Protein AF-A0A2C9LCY3-F1 (afdb_monomer)

Solvent-accessible surface area (backbone atoms only — not comparable to full-atom values): 10738 Å² total; per-residue (Å²): 117,70,70,62,54,56,52,53,54,53,53,52,62,64,70,65,64,72,74,84,76,67,57,26,39,36,46,63,32,65,42,32,79,49,41,29,35,82,78,67,44,90,36,58,86,47,98,65,37,33,61,55,47,16,69,34,72,61,46,14,48,76,73,40,74,64,36,52,36,89,73,20,34,25,53,90,52,73,52,38,75,40,60,91,74,16,80,52,48,50,94,64,89,82,83,76,73,86,84,59,64,54,38,79,43,67,39,34,33,41,33,75,35,50,42,43,32,32,37,38,40,23,37,17,46,15,63,84,46,76,57,64,35,67,41,71,70,44,26,69,73,34,67,36,21,28,98,84,66,54,43,72,48,68,52,91,58,64,65,62,44,79,46,80,46,64,32,38,43,55,77,91,60,75,64,99,52,67,46,78,37,81,46,76,48,64,54,127

InterPro domains:
  IPR004302 Cellulose/chitin-binding protein, N-terminal [PF03067] (24-183)

Foldseek 3Di:
DVVVVVVVVVVVVVVPPPPLDAWWKAWVVLHDLLRVVVVVPPWDHDPRSRVLQLVGDCQCCVVVVNDGDQRSHNPPDDPLPWPDDRVGGDNDDDDSDDDDAFDWDKIKMFTPFFQWAKKWKFKAQCVVVVNTGDDPVRRVVGTWDAPVRHGIGTDPDRDGGMDMDTTTHHPPDDHPDMDMGMDGDGDD

Nearest PDB structures (foldseek):
  5msz-assembly1_A  TM=9.137E-01  e=4.380E-14  Thermobia domestica
  8bw0-assembly1_L  TM=3.368E-01  e=6.552E-01  Mus sp.
  4hg4-assembly3_z  TM=3.406E-01  e=7.373E-01  Homo sapiens
  8xsj-assembly1_L  TM=3.799E-01  e=1.497E+00  Homo sapiens
  4m43-assembly1_L  TM=4.765E-01  e=8.290E+00  Mus musculus

Radius of gyration: 19.46 Å; Cα contacts (8 Å, |Δi|>4): 351; chains: 1; bounding box: 74×29×39 Å

Secondary structure (DSSP, 8-state):
-HHHHHHHHHHHHHHT----PPPEEEEEETBPTTTGGGGT-SS---TTTT--STT-HIIIIIISTT-B-TTS-BTTS--TTSTTT-TTS-SS--------TT-EEEEEEEEEE---SEEEEEEEEGGGGTSSS--HHHHHH-B-B-TTS---EE-SS---EEEEEEEEPPTT---SSEEEEEEEE---

pLDDT: mean 91.37, std 13.86, range [48.22, 98.88]

Mean predicted aligned error: 6.35 Å

Organism: Biomphalaria glabrata (NCBI:txid6526)

Structure (mmCIF, N/CA/C/O backbone):
data_AF-A0A2C9LCY3-F1
#
_entry.id   AF-A0A2C9LCY3-F1
#
loop_
_atom_site.group_PDB
_atom_site.id
_atom_site.type_symbol
_atom_site.label_atom_id
_atom_site.label_alt_id
_atom_site.label_comp_id
_atom_site.label_asym_id
_atom_site.label_entity_id
_atom_site.label_seq_id
_atom_site.pdbx_PDB_ins_code
_atom_site.Cartn_x
_atom_site.Cartn_y
_atom_site.Cartn_z
_atom_site.occupancy
_atom_site.B_iso_or_equiv
_atom_site.auth_seq_id
_atom_site.auth_comp_id
_atom_site.auth_asym_id
_atom_site.auth_atom_id
_atom_site.pdbx_PDB_model_num
ATOM 1 N N . MET A 1 1 ? 56.511 -3.620 -8.254 1.00 52.25 1 MET A N 1
ATOM 2 C CA . MET A 1 1 ? 55.596 -2.516 -7.871 1.00 52.25 1 MET A CA 1
ATOM 3 C C . MET A 1 1 ? 54.293 -2.498 -8.672 1.00 52.25 1 MET A C 1
ATOM 5 O O . MET A 1 1 ? 53.270 -2.179 -8.091 1.00 52.25 1 MET A O 1
ATOM 9 N N . THR A 1 2 ? 54.276 -2.880 -9.952 1.00 52.19 2 THR A N 1
ATOM 10 C CA . THR A 1 2 ? 53.057 -2.917 -10.791 1.00 52.19 2 THR A CA 1
ATOM 11 C C . THR A 1 2 ? 52.040 -3.995 -10.383 1.00 52.19 2 THR A C 1
ATOM 13 O O . THR A 1 2 ? 50.846 -3.721 -10.359 1.00 52.19 2 THR A O 1
ATOM 16 N N . PHE A 1 3 ? 52.493 -5.185 -9.969 1.00 49.06 3 PHE A N 1
ATOM 17 C CA . PHE A 1 3 ? 51.614 -6.288 -9.537 1.00 49.06 3 PHE A CA 1
ATOM 18 C C . PHE A 1 3 ? 50.771 -5.960 -8.289 1.00 49.06 3 PHE A C 1
ATOM 20 O O . PHE A 1 3 ? 49.597 -6.312 -8.218 1.00 49.06 3 PHE A O 1
ATOM 27 N N . SER A 1 4 ? 51.345 -5.241 -7.320 1.00 54.34 4 SER A N 1
ATOM 28 C CA . SER A 1 4 ? 50.654 -4.862 -6.079 1.00 54.34 4 SER A CA 1
ATOM 29 C C . SER A 1 4 ? 49.553 -3.821 -6.309 1.00 54.34 4 SER A C 1
ATOM 31 O O . SER A 1 4 ? 48.546 -3.842 -5.612 1.00 54.34 4 SER A O 1
ATOM 33 N N . ILE A 1 5 ? 49.703 -2.944 -7.308 1.00 54.56 5 ILE A N 1
ATOM 34 C CA . ILE A 1 5 ? 48.703 -1.913 -7.642 1.00 54.56 5 ILE A CA 1
ATOM 35 C C . ILE A 1 5 ? 47.472 -2.545 -8.311 1.00 54.56 5 ILE A C 1
ATOM 37 O O . ILE A 1 5 ? 46.342 -2.171 -7.997 1.00 54.56 5 ILE A O 1
ATOM 41 N N . VAL A 1 6 ? 47.669 -3.545 -9.178 1.00 56.22 6 VAL A N 1
ATOM 42 C CA . VAL A 1 6 ? 46.572 -4.290 -9.828 1.00 56.22 6 VAL A CA 1
ATOM 43 C C . VAL A 1 6 ? 45.764 -5.096 -8.805 1.00 56.22 6 VAL A C 1
ATOM 45 O O . VAL A 1 6 ? 44.537 -5.136 -8.872 1.00 56.22 6 VAL A O 1
ATOM 48 N N . LEU A 1 7 ? 46.431 -5.689 -7.809 1.00 54.00 7 LEU A N 1
ATOM 49 C CA . LEU A 1 7 ? 45.759 -6.445 -6.751 1.00 54.00 7 LEU A CA 1
ATOM 50 C C . LEU A 1 7 ? 44.909 -5.532 -5.847 1.00 54.00 7 LEU A C 1
ATOM 52 O O . LEU A 1 7 ? 43.763 -5.854 -5.547 1.00 54.00 7 LEU A O 1
ATOM 56 N N . VAL A 1 8 ? 45.439 -4.365 -5.462 1.00 56.97 8 VAL A N 1
ATOM 57 C CA . VAL A 1 8 ? 44.733 -3.389 -4.610 1.00 56.97 8 VAL A CA 1
ATOM 58 C C . VAL A 1 8 ? 43.542 -2.759 -5.340 1.00 56.97 8 VAL A C 1
ATOM 60 O O . VAL A 1 8 ? 42.464 -2.646 -4.763 1.00 56.97 8 VAL A O 1
ATOM 63 N N . THR A 1 9 ? 43.688 -2.413 -6.622 1.00 56.81 9 THR A N 1
ATOM 64 C CA . THR A 1 9 ? 42.572 -1.891 -7.438 1.00 56.81 9 THR A CA 1
ATOM 65 C C . THR A 1 9 ? 41.474 -2.935 -7.662 1.00 56.81 9 THR A C 1
ATOM 67 O O . THR A 1 9 ? 40.295 -2.596 -7.592 1.00 56.81 9 THR A O 1
ATOM 70 N N . SER A 1 10 ? 41.836 -4.212 -7.825 1.00 57.78 10 SER A N 1
ATOM 71 C CA . SER A 1 10 ? 40.871 -5.316 -7.951 1.00 57.78 10 SER A CA 1
ATOM 72 C C . SER A 1 10 ? 40.095 -5.576 -6.651 1.00 57.78 10 SER A C 1
ATOM 74 O O . SER A 1 10 ? 38.893 -5.829 -6.696 1.00 57.78 10 SER A O 1
ATOM 76 N N . ILE A 1 11 ? 40.747 -5.457 -5.487 1.00 55.94 11 ILE A N 1
ATOM 77 C CA . ILE A 1 11 ? 40.097 -5.601 -4.170 1.00 55.94 11 ILE A CA 1
ATOM 78 C C . ILE A 1 11 ? 39.152 -4.422 -3.886 1.00 55.94 11 ILE A C 1
ATOM 80 O O . ILE A 1 11 ? 38.050 -4.629 -3.382 1.00 55.94 11 ILE A O 1
ATOM 84 N N . ILE A 1 12 ? 39.533 -3.195 -4.260 1.00 54.19 12 ILE A N 1
ATOM 85 C CA . ILE A 1 12 ? 38.678 -2.007 -4.098 1.00 54.19 12 ILE A CA 1
ATOM 86 C C . ILE A 1 12 ? 37.445 -2.084 -5.013 1.00 54.19 12 ILE A C 1
ATOM 88 O O . ILE A 1 12 ? 36.350 -1.750 -4.573 1.00 54.19 12 ILE A O 1
ATOM 92 N N . MET A 1 13 ? 37.584 -2.581 -6.247 1.00 53.44 13 MET A N 1
ATOM 93 C CA . MET A 1 13 ? 36.457 -2.730 -7.180 1.00 53.44 13 MET A CA 1
ATOM 94 C C . MET A 1 13 ? 35.493 -3.866 -6.789 1.00 53.44 13 MET A C 1
ATOM 96 O O . MET A 1 13 ? 34.306 -3.796 -7.095 1.00 53.44 13 MET A O 1
ATOM 100 N N . ALA A 1 14 ? 35.972 -4.886 -6.068 1.00 53.34 14 ALA A N 1
ATOM 101 C CA . ALA A 1 14 ? 35.116 -5.909 -5.462 1.00 53.34 14 ALA A CA 1
ATOM 102 C C . ALA A 1 14 ? 34.374 -5.395 -4.209 1.00 53.34 14 ALA A C 1
ATOM 104 O O . ALA A 1 14 ? 33.249 -5.815 -3.950 1.00 53.34 14 ALA A O 1
ATOM 105 N N . ALA A 1 15 ? 34.967 -4.459 -3.457 1.00 52.44 15 ALA A N 1
ATOM 106 C CA . ALA A 1 15 ? 34.370 -3.873 -2.253 1.00 52.44 15 ALA A CA 1
ATOM 107 C C . ALA A 1 15 ? 33.310 -2.786 -2.534 1.00 52.44 15 ALA A C 1
ATOM 109 O O . ALA A 1 15 ? 32.563 -2.418 -1.631 1.00 52.44 15 ALA A O 1
ATOM 110 N N . THR A 1 16 ? 33.214 -2.272 -3.766 1.00 51.03 16 THR A N 1
ATOM 111 C CA . THR A 1 16 ? 32.224 -1.250 -4.163 1.00 51.03 16 THR A CA 1
ATOM 112 C C . THR A 1 16 ? 30.966 -1.817 -4.818 1.00 51.03 16 THR A C 1
ATOM 114 O O . THR A 1 16 ? 30.098 -1.051 -5.240 1.00 51.03 16 THR A O 1
ATOM 117 N N . MET A 1 17 ? 30.808 -3.142 -4.846 1.00 48.22 17 MET A N 1
ATOM 118 C CA . MET A 1 17 ? 29.539 -3.800 -5.166 1.00 48.22 17 MET A CA 1
ATOM 119 C C . MET A 1 17 ? 28.564 -3.629 -3.990 1.00 48.22 17 MET A C 1
ATOM 121 O O . MET A 1 17 ? 28.199 -4.593 -3.316 1.00 48.22 17 MET A O 1
ATOM 125 N N . PHE A 1 18 ? 28.139 -2.386 -3.726 1.00 51.34 18 PHE A N 1
ATOM 126 C CA . PHE A 1 18 ? 26.926 -2.124 -2.959 1.00 51.34 18 PHE A CA 1
ATOM 127 C C . PHE A 1 18 ? 25.806 -2.840 -3.697 1.00 51.34 18 PHE A C 1
ATOM 129 O O . PHE A 1 18 ? 25.361 -2.415 -4.764 1.00 51.34 18 PHE A O 1
ATOM 136 N N . SER A 1 19 ? 25.429 -3.995 -3.167 1.00 49.06 19 SER A N 1
ATOM 137 C CA . SER A 1 19 ? 24.352 -4.787 -3.718 1.00 49.06 19 SER A CA 1
ATOM 138 C C . SER A 1 19 ? 23.111 -3.912 -3.611 1.00 49.06 19 SER A C 1
ATOM 140 O O . SER A 1 19 ? 22.664 -3.603 -2.510 1.00 49.06 19 SER A O 1
ATOM 142 N N . MET A 1 20 ? 22.589 -3.457 -4.749 1.00 55.81 20 MET A N 1
ATOM 143 C CA . MET A 1 20 ? 21.270 -2.834 -4.839 1.00 55.81 20 MET A CA 1
ATOM 144 C C . MET A 1 20 ? 20.236 -3.944 -4.633 1.00 55.81 20 MET A C 1
ATOM 146 O O . MET A 1 20 ? 19.521 -4.345 -5.549 1.00 55.81 20 MET A O 1
ATOM 150 N N . THR A 1 21 ? 20.240 -4.539 -3.447 1.00 62.12 21 THR A N 1
ATOM 151 C CA . THR A 1 21 ? 19.231 -5.495 -3.031 1.00 62.12 21 THR A CA 1
ATOM 152 C C . THR A 1 21 ? 17.952 -4.695 -2.852 1.00 62.12 21 THR A C 1
ATOM 154 O O . THR A 1 21 ? 17.925 -3.708 -2.123 1.00 62.12 21 THR A O 1
ATOM 157 N N . HIS A 1 22 ? 16.926 -5.054 -3.611 1.00 79.75 22 HIS A N 1
ATOM 158 C CA . HIS A 1 22 ? 15.624 -4.419 -3.508 1.00 79.75 22 HIS A CA 1
ATOM 159 C C . HIS A 1 22 ? 14.766 -5.264 -2.576 1.00 79.75 22 HIS A C 1
ATOM 161 O O . HIS A 1 22 ? 14.789 -6.494 -2.640 1.00 79.75 22 HIS A O 1
ATOM 167 N N . ALA A 1 23 ? 13.999 -4.601 -1.723 1.00 88.94 23 ALA A N 1
ATOM 168 C CA . ALA A 1 23 ? 12.983 -5.267 -0.937 1.00 88.94 23 ALA A CA 1
ATOM 169 C C . ALA A 1 23 ? 11.828 -5.707 -1.829 1.00 88.94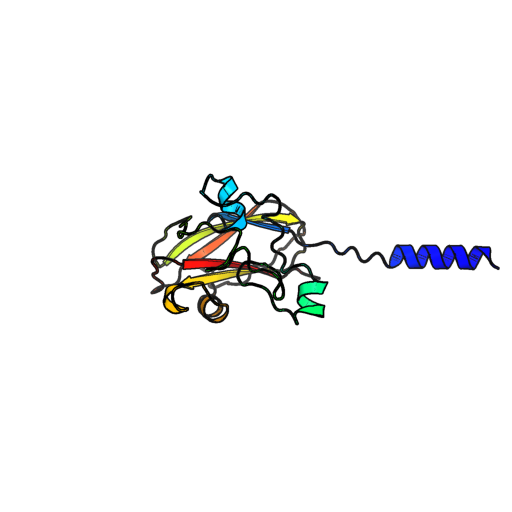 23 ALA A C 1
ATOM 171 O O . ALA A 1 23 ? 11.420 -4.972 -2.730 1.00 88.94 23 ALA A O 1
ATOM 172 N N . HIS A 1 24 ? 11.299 -6.895 -1.556 1.00 96.19 24 HIS A N 1
ATOM 173 C CA . HIS A 1 24 ? 10.232 -7.474 -2.357 1.00 96.19 24 HIS A CA 1
ATOM 174 C C . HIS A 1 24 ? 9.129 -8.044 -1.481 1.00 96.19 24 HIS A C 1
ATOM 176 O O . HIS A 1 24 ? 9.376 -8.805 -0.537 1.00 96.19 24 HIS A O 1
ATOM 182 N N . GLY A 1 25 ? 7.890 -7.737 -1.837 1.00 97.56 25 GLY A N 1
ATOM 183 C CA . GLY A 1 25 ? 6.724 -8.271 -1.159 1.00 97.56 25 GLY A CA 1
ATOM 184 C C . GLY A 1 25 ? 5.418 -7.792 -1.767 1.00 97.56 25 GLY A C 1
ATOM 185 O O . GLY A 1 25 ? 5.390 -6.880 -2.589 1.00 97.56 25 GLY A O 1
ATOM 186 N N . ARG A 1 26 ? 4.323 -8.428 -1.358 1.00 98.19 26 ARG A N 1
ATOM 187 C CA . ARG A 1 26 ? 2.979 -8.167 -1.884 1.00 98.19 26 ARG A CA 1
ATOM 188 C C . ARG A 1 26 ? 1.908 -8.363 -0.816 1.00 98.19 26 ARG A C 1
ATOM 190 O O . ARG A 1 26 ? 2.111 -9.129 0.124 1.00 98.19 26 ARG A O 1
ATOM 197 N N . ILE A 1 27 ? 0.756 -7.715 -0.998 1.00 98.25 27 ILE A N 1
ATOM 198 C CA . ILE A 1 27 ? -0.459 -7.998 -0.219 1.00 98.25 27 ILE A CA 1
ATOM 199 C C . ILE A 1 27 ? -1.228 -9.125 -0.914 1.00 98.25 27 ILE A C 1
ATOM 201 O O . ILE A 1 27 ? -1.477 -9.050 -2.121 1.00 98.25 27 ILE A O 1
ATOM 205 N N . LEU A 1 28 ? -1.607 -10.149 -0.155 1.00 98.12 28 LEU A N 1
ATOM 206 C CA . LEU A 1 28 ? -2.397 -11.290 -0.623 1.00 98.12 28 LEU A CA 1
ATOM 207 C C . LEU A 1 28 ? -3.821 -11.305 -0.061 1.00 98.12 28 LEU A C 1
ATOM 209 O O . LEU A 1 28 ? -4.708 -11.857 -0.704 1.00 98.12 28 LEU A O 1
ATOM 213 N N . ASP A 1 29 ? -4.061 -10.681 1.095 1.00 98.00 29 ASP A N 1
ATOM 214 C CA . ASP A 1 29 ? -5.408 -10.494 1.642 1.00 98.00 29 ASP A CA 1
ATOM 215 C C . ASP A 1 29 ? -5.515 -9.137 2.370 1.00 98.00 29 ASP A C 1
ATOM 217 O O . ASP A 1 29 ? -4.701 -8.908 3.263 1.00 98.00 29 ASP A O 1
ATOM 221 N N . PRO A 1 30 ? -6.456 -8.240 2.005 1.00 98.25 30 PRO A N 1
ATOM 222 C CA . PRO A 1 30 ? -7.169 -8.260 0.729 1.00 98.25 30 PRO A CA 1
ATOM 223 C C . PRO A 1 30 ? -6.156 -8.194 -0.417 1.00 98.25 30 PRO A C 1
ATOM 225 O O . PRO A 1 30 ? -5.159 -7.475 -0.338 1.00 98.25 30 PRO A O 1
ATOM 228 N N . VAL A 1 31 ? -6.382 -8.972 -1.476 1.00 98.31 31 VAL A N 1
ATOM 229 C CA . VAL A 1 31 ? -5.410 -9.063 -2.571 1.00 98.31 31 VAL A CA 1
ATOM 230 C C . VAL A 1 31 ? -5.241 -7.700 -3.254 1.00 98.31 31 VAL A C 1
ATOM 232 O O . VAL A 1 31 ? -6.226 -7.010 -3.542 1.00 98.31 31 VAL A O 1
ATOM 235 N N . SER A 1 32 ? -3.987 -7.286 -3.471 1.00 98.12 32 SER A N 1
ATOM 236 C CA . SER A 1 32 ? -3.670 -6.011 -4.127 1.00 98.12 32 SER A CA 1
ATOM 237 C C . SER A 1 32 ? -4.000 -6.045 -5.622 1.00 98.12 32 SER A C 1
ATOM 239 O O . SER A 1 32 ? -4.115 -7.111 -6.221 1.00 98.12 32 SER A O 1
ATOM 241 N N . ARG A 1 33 ? -4.063 -4.866 -6.258 1.00 97.31 33 ARG A N 1
ATOM 242 C CA . ARG A 1 33 ? -4.239 -4.726 -7.719 1.00 97.31 33 ARG A CA 1
ATOM 243 C C . ARG A 1 33 ? -3.205 -5.537 -8.510 1.00 97.31 33 ARG A C 1
ATOM 245 O O . ARG A 1 33 ? -3.548 -6.157 -9.508 1.00 97.31 33 ARG A O 1
ATOM 252 N N . MET A 1 34 ? -1.965 -5.550 -8.028 1.00 96.88 34 MET A N 1
ATOM 253 C CA . MET A 1 34 ? -0.820 -6.195 -8.670 1.00 96.88 34 MET A CA 1
ATOM 254 C C . MET A 1 34 ? -0.889 -7.722 -8.581 1.00 96.88 34 MET A C 1
ATOM 256 O O . MET A 1 34 ? -0.457 -8.403 -9.506 1.00 96.88 34 MET A O 1
ATOM 260 N N . SER A 1 35 ? -1.471 -8.249 -7.501 1.00 98.06 35 SER A N 1
ATOM 261 C CA . SER A 1 35 ? -1.542 -9.688 -7.216 1.00 98.06 35 SER A CA 1
ATOM 262 C C . SER A 1 35 ? -2.911 -10.304 -7.528 1.00 98.06 35 SER A C 1
ATOM 264 O O . SER A 1 35 ? -3.073 -11.516 -7.418 1.00 98.06 35 SER A O 1
ATOM 266 N N . ALA A 1 36 ? -3.924 -9.503 -7.878 1.00 97.62 36 ALA A N 1
ATOM 267 C CA . ALA A 1 36 ? -5.314 -9.958 -7.986 1.00 97.62 36 ALA A CA 1
ATOM 268 C C . ALA A 1 36 ? -5.498 -11.101 -9.002 1.00 97.62 36 ALA A C 1
ATOM 270 O O . ALA A 1 36 ? -6.297 -12.010 -8.769 1.00 97.62 36 ALA A O 1
ATOM 271 N N . TYR A 1 37 ? -4.702 -11.123 -10.074 1.00 96.38 37 TYR A N 1
ATOM 272 C CA . TYR A 1 37 ? -4.734 -12.192 -11.076 1.00 96.38 37 TYR A CA 1
ATOM 273 C C . TYR A 1 37 ? -4.435 -13.580 -10.476 1.00 96.38 37 TYR A C 1
ATOM 275 O O . TYR A 1 37 ? -4.955 -14.577 -10.972 1.00 96.38 37 TYR A O 1
ATOM 283 N N . ILE A 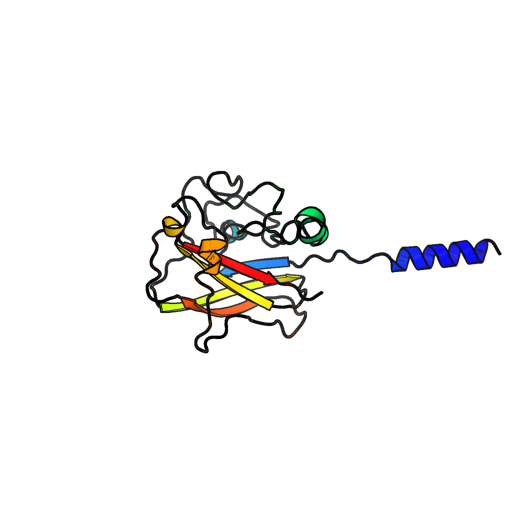1 38 ? -3.648 -13.657 -9.390 1.00 96.25 38 ILE A N 1
ATOM 284 C CA . ILE A 1 38 ? -3.307 -14.917 -8.705 1.00 96.25 38 ILE A CA 1
ATOM 285 C C . ILE A 1 38 ? -4.571 -15.609 -8.189 1.00 96.25 38 ILE A C 1
ATOM 287 O O . ILE A 1 38 ? -4.655 -16.834 -8.195 1.00 96.25 38 ILE A O 1
ATOM 291 N N . LEU A 1 39 ? -5.566 -14.826 -7.768 1.00 96.19 39 LEU A N 1
ATOM 292 C CA . LEU A 1 39 ? -6.839 -15.330 -7.253 1.00 96.19 39 LEU A CA 1
ATOM 293 C C . LEU A 1 39 ? -7.943 -15.357 -8.323 1.00 96.19 39 LEU A C 1
ATOM 295 O O . LEU A 1 39 ? -9.115 -15.504 -7.990 1.00 96.19 39 LEU A O 1
ATOM 299 N N . GLY A 1 40 ? -7.587 -15.216 -9.605 1.00 95.62 40 GLY A N 1
ATOM 300 C CA . GLY A 1 40 ? -8.525 -15.322 -10.725 1.00 95.62 40 GLY A CA 1
ATOM 301 C C . GLY A 1 40 ? -9.381 -14.078 -10.979 1.00 95.62 40 GLY A C 1
ATOM 302 O O . GLY A 1 40 ? -10.336 -14.153 -11.752 1.00 95.62 40 GLY A O 1
ATOM 303 N N . PHE A 1 41 ? -9.062 -12.933 -10.367 1.00 96.38 41 PHE A N 1
ATOM 304 C CA . PHE A 1 41 ? -9.712 -11.669 -10.721 1.00 96.38 41 PHE A CA 1
ATOM 305 C C . PHE A 1 41 ? -9.359 -11.256 -12.163 1.00 96.38 41 PHE A C 1
ATOM 307 O O . PHE A 1 41 ? -8.266 -11.573 -12.641 1.00 96.38 41 PHE A O 1
ATOM 314 N N . PRO A 1 42 ? -10.243 -10.517 -12.863 1.00 93.81 42 PRO A N 1
ATOM 315 C CA . PRO A 1 42 ? -10.047 -10.117 -14.257 1.00 93.81 42 PRO A CA 1
ATOM 316 C C . PRO A 1 42 ? -9.068 -8.936 -14.379 1.00 93.81 42 PRO A C 1
ATOM 318 O O . PRO A 1 42 ? -9.414 -7.854 -14.852 1.00 93.81 42 PRO A O 1
ATOM 321 N N . THR A 1 43 ? -7.834 -9.132 -13.926 1.00 93.81 43 THR A N 1
ATOM 322 C CA . THR A 1 43 ? -6.737 -8.163 -13.996 1.00 93.81 43 THR A CA 1
ATOM 323 C C . THR A 1 43 ? -5.593 -8.728 -14.839 1.00 93.81 43 THR A C 1
ATOM 325 O O . THR A 1 43 ? -5.383 -9.944 -14.817 1.00 93.81 43 THR A O 1
ATOM 328 N N . PRO A 1 44 ? -4.828 -7.892 -15.563 1.00 93.94 44 PRO A N 1
ATOM 329 C CA . PRO A 1 44 ? -3.649 -8.347 -16.295 1.00 93.94 44 PRO A CA 1
ATOM 330 C C . PRO A 1 44 ? -2.660 -9.116 -15.409 1.00 93.94 44 PRO A C 1
ATOM 332 O O . PRO A 1 44 ? -2.501 -8.816 -14.227 1.00 93.94 44 PRO A O 1
ATOM 335 N N . VAL A 1 45 ? -1.989 -10.109 -15.993 1.00 94.88 45 VAL A N 1
ATOM 336 C CA . VAL A 1 45 ? -0.961 -10.894 -15.297 1.00 94.88 45 VAL A CA 1
ATOM 337 C C . VAL A 1 45 ? 0.277 -10.029 -15.069 1.00 94.88 45 VAL A C 1
ATOM 339 O O . VAL A 1 45 ? 0.785 -9.418 -16.009 1.00 94.88 45 VAL A O 1
ATOM 342 N N . ASN A 1 46 ? 0.793 -10.032 -13.839 1.00 94.62 46 ASN A N 1
ATOM 343 C CA . ASN A 1 46 ? 2.082 -9.438 -13.500 1.00 94.62 46 ASN A CA 1
ATOM 344 C C . ASN A 1 46 ? 2.934 -10.423 -12.689 1.00 94.62 46 ASN A C 1
ATOM 346 O O . ASN A 1 46 ? 2.704 -10.627 -11.501 1.00 94.62 46 ASN A O 1
ATOM 350 N N . TYR A 1 47 ? 3.954 -11.012 -13.311 1.00 94.62 47 TYR A N 1
ATOM 351 C CA . TYR A 1 47 ? 4.874 -11.924 -12.617 1.00 94.62 47 TYR A CA 1
ATOM 352 C C . TYR A 1 47 ? 5.802 -11.211 -11.613 1.00 94.62 47 TYR A C 1
ATOM 354 O O . TYR A 1 47 ? 6.349 -11.860 -10.724 1.00 94.62 47 TYR A O 1
ATOM 362 N N . ASN A 1 48 ? 5.906 -9.883 -11.712 1.00 95.44 48 ASN A N 1
ATOM 363 C CA . ASN A 1 48 ? 6.685 -9.005 -10.837 1.00 95.44 48 ASN A CA 1
ATOM 364 C C . ASN A 1 48 ? 5.762 -8.221 -9.880 1.00 95.44 48 ASN A C 1
ATOM 366 O O . ASN A 1 48 ? 6.010 -7.079 -9.507 1.00 95.44 48 ASN A O 1
ATOM 370 N N . ASP A 1 49 ? 4.641 -8.811 -9.482 1.00 96.75 49 ASP A N 1
ATOM 371 C CA . ASP A 1 49 ? 3.641 -8.241 -8.566 1.00 96.75 49 ASP A CA 1
ATOM 372 C C . ASP A 1 49 ? 4.152 -7.925 -7.150 1.00 96.75 49 ASP A C 1
ATOM 374 O O . ASP A 1 49 ? 3.498 -7.208 -6.391 1.00 96.75 49 ASP A O 1
ATOM 378 N N . HIS A 1 50 ? 5.332 -8.434 -6.808 1.00 97.06 50 HIS A N 1
ATOM 379 C CA . HIS A 1 50 ? 6.046 -8.195 -5.558 1.00 97.06 50 HIS A CA 1
AT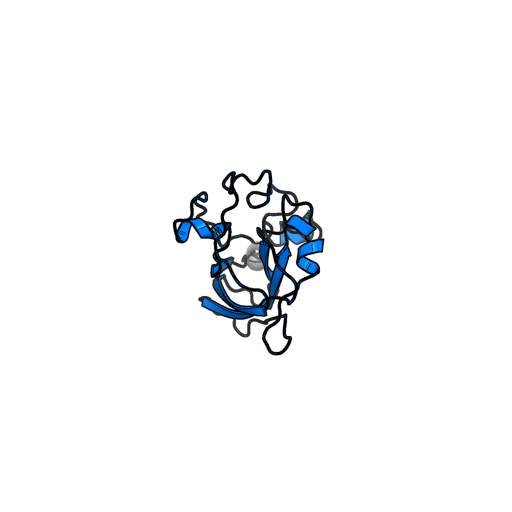OM 380 C C . HIS A 1 50 ? 7.182 -7.159 -5.693 1.00 97.06 50 HIS A C 1
ATOM 382 O O . HIS A 1 50 ? 7.928 -6.951 -4.736 1.00 97.06 50 HIS A O 1
ATOM 388 N N . GLU A 1 51 ? 7.299 -6.495 -6.852 1.00 95.75 51 GLU A N 1
ATOM 389 C CA . GLU A 1 51 ? 8.349 -5.520 -7.204 1.00 95.75 51 GLU A CA 1
ATOM 390 C C . GLU A 1 51 ? 7.873 -4.055 -7.144 1.00 95.75 51 GLU A C 1
ATOM 392 O O . GLU A 1 51 ? 8.376 -3.169 -7.835 1.00 95.75 51 GLU A O 1
ATOM 397 N N . MET A 1 52 ? 6.889 -3.759 -6.297 1.00 96.75 52 MET A N 1
ATOM 398 C CA . MET A 1 52 ? 6.277 -2.426 -6.207 1.00 96.75 52 MET A CA 1
ATOM 399 C C . MET A 1 52 ? 7.074 -1.497 -5.277 1.00 96.75 52 MET A C 1
ATOM 401 O O . MET A 1 52 ? 6.553 -0.941 -4.311 1.00 96.75 52 MET A O 1
ATOM 405 N N . PHE A 1 53 ? 8.371 -1.363 -5.566 1.00 96.44 53 PHE A N 1
ATOM 406 C CA . PHE A 1 53 ? 9.387 -0.704 -4.737 1.00 96.44 53 PHE A CA 1
ATOM 407 C C . PHE A 1 53 ? 9.745 0.718 -5.215 1.00 96.44 53 PHE A C 1
ATOM 409 O O . PHE A 1 53 ? 10.880 1.180 -5.070 1.00 96.44 53 PHE A O 1
ATOM 416 N N . CYS A 1 54 ? 8.791 1.440 -5.813 1.00 97.31 54 CYS A N 1
ATOM 417 C CA . CYS A 1 54 ? 8.957 2.830 -6.260 1.00 97.31 54 CYS A CA 1
ATOM 418 C C . CYS A 1 54 ? 10.029 3.018 -7.355 1.00 97.31 54 CYS A C 1
ATOM 420 O O . CYS A 1 54 ? 10.614 4.096 -7.484 1.00 97.31 54 CYS A O 1
ATOM 422 N N . GLY A 1 55 ? 10.303 1.968 -8.139 1.00 94.94 55 GLY A N 1
ATOM 423 C CA . GLY A 1 55 ? 11.360 1.929 -9.163 1.00 94.94 55 GLY A CA 1
ATOM 424 C C . GLY A 1 55 ? 12.785 1.789 -8.624 1.00 94.94 55 GLY A C 1
ATOM 425 O O . GLY A 1 55 ? 13.736 1.805 -9.400 1.00 94.94 55 GLY A O 1
ATOM 426 N N . GLY A 1 56 ? 12.941 1.648 -7.311 1.00 93.44 56 GLY A N 1
ATOM 427 C CA . GLY A 1 56 ? 14.193 1.311 -6.647 1.00 93.44 56 GLY A CA 1
ATOM 428 C C . GLY A 1 56 ? 14.779 2.492 -5.899 1.00 93.44 56 GLY A C 1
ATOM 429 O O . GLY A 1 56 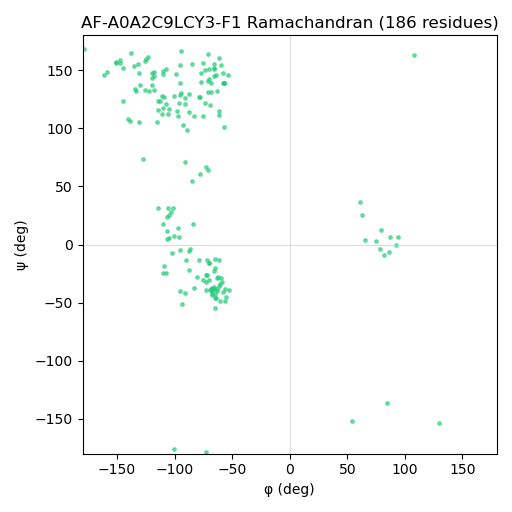? 14.410 3.644 -6.133 1.00 93.44 56 GLY A O 1
ATOM 430 N N . ARG A 1 57 ? 15.718 2.224 -4.985 1.00 91.50 57 ARG A N 1
ATOM 431 C CA . ARG A 1 57 ? 16.243 3.242 -4.058 1.00 91.50 57 ARG A CA 1
ATOM 432 C C . ARG A 1 57 ? 16.800 4.467 -4.786 1.00 91.50 57 ARG A C 1
ATOM 434 O O . ARG A 1 57 ? 16.495 5.596 -4.404 1.00 91.50 57 ARG A O 1
ATOM 441 N N . ALA A 1 58 ? 17.583 4.257 -5.846 1.00 92.81 58 ALA A N 1
ATOM 442 C CA . ALA A 1 58 ? 18.154 5.348 -6.635 1.00 92.81 58 ALA A CA 1
ATOM 443 C C . ALA A 1 58 ? 17.066 6.174 -7.346 1.00 92.81 58 ALA A C 1
ATOM 445 O O . ALA A 1 58 ? 17.071 7.401 -7.263 1.00 92.81 58 ALA A O 1
ATOM 446 N N . VAL A 1 59 ? 16.092 5.517 -7.981 1.00 95.44 59 VAL A N 1
ATOM 447 C CA . VAL A 1 59 ? 14.977 6.196 -8.661 1.00 95.44 59 VAL A CA 1
ATOM 448 C C . VAL A 1 59 ? 14.122 6.972 -7.662 1.00 95.44 59 VAL A C 1
ATOM 450 O O . VAL A 1 59 ? 13.810 8.139 -7.891 1.00 95.44 59 VAL A O 1
ATOM 453 N N . GLN A 1 60 ? 13.776 6.372 -6.526 1.00 95.75 60 GLN A N 1
ATOM 454 C CA . GLN A 1 60 ? 12.962 7.025 -5.509 1.00 95.75 60 GLN A CA 1
ATOM 455 C C . GLN A 1 60 ? 13.683 8.230 -4.893 1.00 95.75 60 GLN A C 1
ATOM 457 O O . GLN A 1 60 ? 13.144 9.334 -4.884 1.00 95.75 60 GLN A O 1
ATOM 462 N N . TRP A 1 61 ? 14.897 8.045 -4.375 1.00 94.44 61 TRP A N 1
ATOM 463 C CA . TRP A 1 61 ? 15.543 9.059 -3.539 1.00 94.44 61 TRP A CA 1
ATOM 464 C C . TRP A 1 61 ? 16.408 10.039 -4.321 1.00 94.44 61 TRP A C 1
ATOM 466 O O . TRP A 1 61 ? 16.349 11.234 -4.047 1.00 94.44 61 TRP A O 1
ATOM 476 N N . GLN A 1 62 ? 17.180 9.563 -5.298 1.00 94.81 62 GLN A N 1
ATOM 477 C CA . GLN A 1 62 ? 18.107 10.423 -6.039 1.00 94.81 62 GLN A CA 1
ATOM 478 C C . GLN A 1 62 ? 17.398 11.174 -7.170 1.00 94.81 62 GLN A C 1
ATOM 480 O O . GLN A 1 62 ? 17.701 12.339 -7.403 1.00 94.81 62 GLN A O 1
ATOM 485 N N . GLN A 1 63 ? 16.445 10.535 -7.857 1.00 96.19 63 GLN A N 1
ATOM 486 C CA . GLN A 1 63 ? 15.758 11.148 -9.003 1.00 96.19 63 GLN A CA 1
ATOM 487 C C . GLN A 1 63 ? 14.432 11.806 -8.610 1.00 96.19 63 GLN A C 1
ATOM 489 O O . GLN A 1 63 ? 14.111 12.890 -9.088 1.00 96.19 63 GLN A O 1
ATOM 494 N N . ASN A 1 64 ? 13.662 11.165 -7.727 1.00 97.56 64 ASN A N 1
ATOM 495 C CA . ASN A 1 64 ? 12.296 11.583 -7.409 1.00 97.56 64 ASN A CA 1
ATOM 496 C C . ASN A 1 64 ? 12.141 12.289 -6.054 1.00 97.56 64 ASN A C 1
ATOM 498 O O . ASN A 1 64 ? 11.017 12.594 -5.649 1.00 97.56 64 ASN A O 1
ATOM 502 N N . GLY A 1 65 ? 13.240 12.562 -5.343 1.00 96.56 65 GLY A N 1
ATOM 503 C CA . GLY A 1 65 ? 13.209 13.282 -4.065 1.00 96.56 65 GLY A CA 1
ATOM 504 C C . GLY A 1 65 ? 12.392 12.568 -2.982 1.00 96.56 65 GLY A C 1
ATOM 505 O O . GLY A 1 65 ? 11.666 13.209 -2.227 1.00 96.56 65 GLY A O 1
ATOM 506 N N . GLY A 1 66 ? 12.444 11.236 -2.955 1.00 95.19 66 GLY A N 1
ATOM 507 C CA . GLY A 1 66 ? 11.720 10.380 -2.011 1.00 95.19 66 GLY A CA 1
ATOM 508 C C . GLY A 1 66 ? 10.292 10.023 -2.435 1.00 95.19 66 GLY A C 1
ATOM 509 O O . GLY A 1 66 ? 9.649 9.194 -1.785 1.00 95.19 66 GLY A O 1
ATOM 510 N N . LYS A 1 67 ? 9.779 10.611 -3.522 1.00 97.50 67 LYS A N 1
ATOM 511 C CA . LYS A 1 67 ? 8.397 10.400 -3.970 1.00 97.50 67 LYS A CA 1
ATOM 512 C C . LYS A 1 67 ? 8.191 9.020 -4.594 1.00 97.50 67 LYS A C 1
ATOM 514 O O . LYS A 1 67 ? 9.080 8.462 -5.233 1.00 97.50 67 LYS A O 1
ATOM 519 N N . CYS A 1 68 ? 6.968 8.518 -4.460 1.00 98.00 68 CYS A N 1
ATOM 520 C CA . CYS A 1 68 ? 6.514 7.240 -5.000 1.00 98.00 68 CYS A CA 1
ATOM 521 C C . CYS A 1 68 ? 5.051 7.343 -5.447 1.00 98.00 68 CYS A C 1
ATOM 523 O O . CYS A 1 68 ? 4.298 8.154 -4.894 1.00 98.00 68 CYS A O 1
ATOM 525 N N . GLY A 1 69 ? 4.647 6.545 -6.437 1.00 97.88 69 GLY A N 1
ATOM 526 C CA . GLY A 1 69 ? 3.232 6.368 -6.765 1.00 97.88 69 GLY A CA 1
ATOM 527 C C . GLY A 1 69 ? 2.456 5.807 -5.578 1.00 97.88 69 GLY A C 1
ATOM 528 O O . GLY A 1 69 ? 3.022 5.130 -4.716 1.00 97.88 69 GLY A O 1
ATOM 529 N N . ILE A 1 70 ? 1.155 6.073 -5.517 1.00 97.75 70 ILE A N 1
ATOM 530 C CA . ILE A 1 70 ? 0.314 5.582 -4.415 1.00 97.75 70 ILE A CA 1
ATOM 531 C C . ILE A 1 70 ? 0.210 4.049 -4.420 1.00 97.75 70 ILE A C 1
ATOM 533 O O . ILE A 1 70 ? -0.036 3.457 -3.372 1.00 97.75 70 ILE A O 1
ATOM 537 N N . CYS A 1 71 ? 0.439 3.416 -5.576 1.00 97.44 71 CYS A N 1
ATOM 538 C CA . CYS A 1 71 ? 0.424 1.962 -5.744 1.00 97.44 71 CYS A CA 1
ATOM 539 C C . CYS A 1 71 ? 1.825 1.345 -5.916 1.00 97.44 71 CYS A C 1
ATOM 541 O O . CYS A 1 71 ? 1.920 0.176 -6.267 1.00 97.44 71 CYS A O 1
ATOM 543 N N . GLY A 1 72 ? 2.908 2.092 -5.667 1.00 97.38 72 GLY A N 1
ATOM 544 C CA . GLY A 1 72 ? 4.281 1.561 -5.675 1.00 97.38 72 GLY A CA 1
ATOM 545 C C . GLY A 1 72 ? 5.041 1.664 -7.005 1.00 97.38 72 GLY A C 1
ATOM 546 O O . GLY A 1 72 ? 6.215 1.301 -7.054 1.00 97.38 72 GLY A O 1
ATOM 547 N N . ASP A 1 73 ? 4.427 2.204 -8.063 1.00 97.62 73 ASP A N 1
ATOM 548 C CA . ASP A 1 73 ? 5.125 2.577 -9.304 1.00 97.62 73 ASP A CA 1
ATOM 549 C C . ASP A 1 73 ? 6.133 3.737 -9.062 1.00 97.62 73 ASP A C 1
ATOM 551 O O . ASP A 1 73 ? 5.911 4.586 -8.185 1.00 97.62 73 ASP A O 1
ATOM 555 N N . PRO A 1 74 ? 7.231 3.852 -9.843 1.00 97.12 74 PRO A N 1
ATOM 556 C CA . PRO A 1 74 ? 8.176 4.975 -9.754 1.00 97.12 74 PRO A CA 1
ATOM 557 C C . PRO A 1 74 ? 7.500 6.327 -9.950 1.00 97.12 74 PRO A C 1
ATOM 559 O O . PRO A 1 74 ? 6.675 6.484 -10.846 1.00 97.12 74 PRO A O 1
ATOM 562 N N . TRP A 1 75 ? 7.863 7.348 -9.163 1.00 97.12 75 TRP A N 1
ATOM 563 C CA . TRP A 1 75 ? 7.175 8.646 -9.223 1.00 97.12 75 TRP A CA 1
ATOM 564 C C . TRP A 1 75 ? 7.205 9.303 -10.614 1.00 97.12 75 TRP A C 1
ATOM 566 O O . TRP A 1 75 ? 6.191 9.842 -11.044 1.00 97.12 75 TRP A O 1
ATOM 576 N N . SER A 1 76 ? 8.335 9.243 -11.310 1.00 95.50 76 SER A N 1
ATOM 577 C CA . SER A 1 76 ? 8.525 9.819 -12.648 1.00 95.50 76 SER A CA 1
ATOM 578 C C . SER A 1 76 ? 8.112 8.902 -13.805 1.00 95.50 76 SER A C 1
ATOM 580 O O . SER A 1 76 ? 8.214 9.314 -14.959 1.00 95.50 76 SER A O 1
ATOM 582 N N . GLY A 1 77 ? 7.697 7.663 -13.528 1.00 93.75 77 GLY A N 1
ATOM 583 C CA . GLY A 1 77 ? 7.367 6.674 -14.553 1.00 93.75 77 GLY A CA 1
ATOM 584 C C . GLY A 1 77 ? 5.863 6.519 -14.805 1.00 93.75 77 GLY A C 1
ATOM 585 O O . GLY A 1 77 ? 5.047 7.232 -14.215 1.00 93.75 77 GLY A O 1
ATOM 586 N N . PRO A 1 78 ? 5.483 5.570 -15.679 1.00 94.19 78 PRO A N 1
ATOM 587 C CA . PRO A 1 78 ? 4.088 5.213 -15.905 1.00 94.19 78 PRO A CA 1
ATOM 588 C C . PRO A 1 78 ? 3.392 4.781 -14.609 1.00 94.19 78 PRO A C 1
ATOM 590 O O . PRO A 1 78 ? 3.953 4.035 -13.808 1.00 94.19 78 PRO A O 1
ATOM 593 N N . ARG A 1 79 ? 2.146 5.224 -14.425 1.00 95.62 79 ARG A N 1
ATOM 594 C CA . ARG A 1 79 ? 1.274 4.825 -13.313 1.00 95.62 79 ARG A CA 1
ATOM 595 C C . ARG A 1 79 ? 0.433 3.615 -13.691 1.00 95.62 79 ARG A C 1
ATOM 597 O O . ARG A 1 79 ? -0.762 3.741 -13.933 1.00 95.62 79 ARG A O 1
ATOM 604 N N . ASN A 1 80 ? 1.058 2.449 -13.811 1.00 96.31 80 ASN A N 1
ATOM 605 C CA . ASN A 1 80 ? 0.400 1.261 -14.358 1.00 96.31 80 ASN A CA 1
ATOM 606 C C . ASN A 1 80 ? -0.786 0.784 -13.518 1.00 96.31 80 ASN A C 1
ATOM 608 O O . ASN A 1 80 ? -1.727 0.218 -14.074 1.00 96.31 80 ASN A O 1
ATOM 612 N N . TYR A 1 81 ? -0.749 1.041 -12.211 1.00 96.81 81 TYR A N 1
ATOM 613 C CA . TYR A 1 81 ? -1.773 0.607 -11.266 1.00 96.81 81 TYR A CA 1
ATOM 614 C C . TYR A 1 81 ? -2.620 1.744 -10.704 1.00 96.81 81 TYR A C 1
ATOM 616 O O . TYR A 1 81 ? -3.290 1.535 -9.695 1.00 96.81 81 TYR A O 1
ATOM 624 N N . GLU A 1 82 ? -2.628 2.921 -11.335 1.00 97.06 82 GLU A N 1
ATOM 625 C CA . GLU A 1 82 ? -3.457 4.060 -10.918 1.00 97.06 82 GLU A CA 1
ATOM 626 C C . GLU A 1 82 ? -4.426 4.467 -12.039 1.00 97.06 82 GLU A C 1
ATOM 628 O O . GLU A 1 82 ? -4.083 4.518 -13.220 1.00 97.06 82 GLU A O 1
ATOM 633 N N . ARG A 1 83 ? -5.675 4.748 -11.678 1.00 96.38 83 ARG A N 1
ATOM 634 C CA . ARG A 1 83 ? -6.736 5.222 -12.568 1.00 96.38 83 ARG A CA 1
ATOM 635 C C . ARG A 1 83 ? -6.542 6.703 -12.917 1.00 96.38 83 ARG A C 1
ATOM 637 O O . ARG A 1 83 ? -5.906 7.439 -12.169 1.00 96.38 83 ARG A O 1
ATOM 644 N N . PRO A 1 84 ? -7.099 7.167 -14.051 1.00 94.25 84 PRO A N 1
ATOM 645 C CA . PRO A 1 84 ? -7.917 6.424 -15.018 1.00 94.25 84 PRO A CA 1
ATOM 646 C C . PRO A 1 84 ? -7.096 5.714 -16.110 1.00 94.25 84 PRO A C 1
ATOM 648 O O . PRO A 1 84 ? -7.671 5.005 -16.929 1.00 94.25 84 PRO A O 1
ATOM 651 N N . GLY A 1 85 ? -5.775 5.920 -16.152 1.00 90.69 85 GLY A N 1
ATOM 652 C CA . GLY A 1 85 ? -4.917 5.536 -17.280 1.00 90.69 85 GLY A CA 1
ATOM 653 C C . GLY A 1 85 ? -4.011 4.325 -17.054 1.00 90.69 85 GLY A C 1
ATOM 654 O O . GLY A 1 85 ? -3.178 4.041 -17.911 1.00 90.69 85 GLY A O 1
ATOM 655 N N . GLY A 1 86 ? -4.123 3.643 -15.915 1.00 95.44 86 GLY A N 1
ATOM 656 C CA . GLY A 1 86 ? -3.258 2.522 -15.568 1.00 95.44 86 GLY A CA 1
ATOM 657 C C . GLY A 1 86 ? -3.379 1.362 -16.548 1.00 95.44 86 GLY A C 1
ATOM 658 O O . GLY A 1 86 ? -4.420 0.714 -16.638 1.00 95.44 86 GLY A O 1
ATOM 659 N N . ALA A 1 87 ? -2.292 1.085 -17.271 1.00 93.12 87 ALA A N 1
ATOM 660 C CA . ALA A 1 87 ? -2.243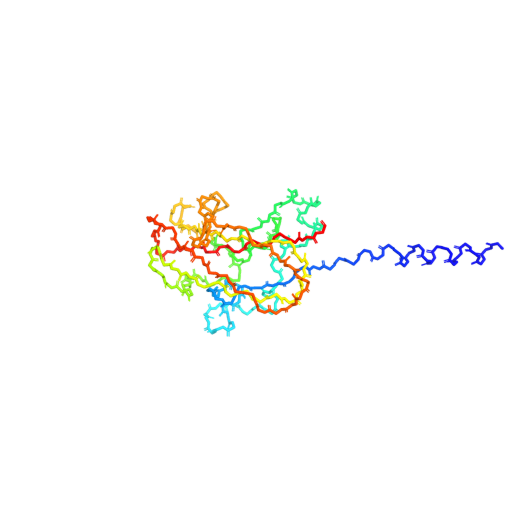 0.050 -18.302 1.00 93.12 87 ALA A CA 1
ATOM 661 C C . ALA A 1 87 ? -2.422 -1.378 -17.753 1.00 93.12 87 ALA A C 1
ATOM 663 O O . ALA A 1 87 ? -2.773 -2.282 -18.509 1.00 93.12 87 ALA A O 1
ATOM 664 N N . LEU A 1 88 ? -2.190 -1.582 -16.451 1.00 94.88 88 LEU A N 1
ATOM 665 C CA . LEU A 1 88 ? -2.332 -2.871 -15.771 1.00 94.88 88 LEU A CA 1
ATOM 666 C C . LEU A 1 88 ? -3.595 -2.930 -14.900 1.00 94.88 88 LEU A C 1
ATOM 668 O O . LEU A 1 88 ? -3.675 -3.711 -13.953 1.00 94.88 88 LEU A O 1
ATOM 672 N N . LEU A 1 89 ? -4.606 -2.126 -15.242 1.00 94.75 89 LEU A N 1
ATOM 673 C CA . LEU A 1 89 ? -5.932 -2.171 -14.639 1.00 94.75 89 LEU A CA 1
ATOM 674 C C . LEU A 1 89 ? -7.007 -2.516 -15.679 1.00 94.75 89 LEU A C 1
ATOM 676 O O . LEU A 1 89 ? -6.939 -2.066 -16.824 1.00 94.75 89 LEU A O 1
ATOM 680 N N . PRO A 1 90 ? -8.050 -3.266 -15.288 1.00 92.50 90 PRO A N 1
ATOM 681 C CA . PRO A 1 90 ? -9.267 -3.347 -16.081 1.00 92.50 90 PRO A CA 1
ATOM 682 C C . PRO A 1 90 ? -9.972 -1.985 -16.124 1.00 92.50 90 PRO A C 1
ATOM 684 O O . PRO A 1 90 ? -9.843 -1.163 -15.209 1.00 92.50 90 PRO A O 1
ATOM 687 N N . LYS A 1 91 ? -10.765 -1.766 -17.182 1.00 89.69 91 LYS A N 1
ATOM 688 C CA . LYS A 1 91 ? -11.556 -0.536 -17.354 1.00 89.69 91 LYS A CA 1
ATOM 689 C C . LYS A 1 91 ? -12.471 -0.296 -16.156 1.00 89.69 91 LYS A C 1
ATOM 691 O O . LYS A 1 91 ? -12.445 0.789 -15.581 1.00 89.69 91 LYS A O 1
ATOM 696 N N . ASP A 1 92 ? -13.200 -1.324 -15.739 1.00 92.62 92 ASP A N 1
ATOM 697 C CA . ASP A 1 92 ? -14.108 -1.255 -14.597 1.00 92.62 92 ASP A CA 1
ATOM 698 C C . ASP A 1 92 ? -13.379 -1.508 -13.275 1.00 92.62 92 ASP A C 1
ATOM 700 O O . ASP A 1 92 ? -12.310 -2.126 -13.235 1.00 92.62 92 ASP A O 1
ATOM 704 N N . VAL A 1 93 ? -13.939 -0.991 -12.180 1.00 94.88 93 VAL A N 1
ATOM 705 C CA . VAL A 1 93 ? -13.415 -1.216 -10.827 1.00 94.88 93 VAL A CA 1
ATOM 706 C C . VAL A 1 93 ? -13.606 -2.679 -10.439 1.00 94.88 93 VAL A C 1
ATOM 708 O O . VAL A 1 93 ? -14.700 -3.225 -10.547 1.00 94.88 93 VAL A O 1
ATOM 711 N N . VAL A 1 94 ? -12.537 -3.299 -9.940 1.00 96.50 94 VAL A N 1
ATOM 712 C CA . VAL A 1 94 ? -12.572 -4.643 -9.358 1.00 96.50 94 VAL A CA 1
ATOM 713 C C . VAL A 1 94 ? -12.467 -4.507 -7.846 1.00 96.50 94 VAL A C 1
ATOM 715 O O . VAL A 1 94 ? -11.428 -4.100 -7.326 1.00 96.50 94 VAL A O 1
ATOM 718 N N . ILE A 1 95 ? -13.550 -4.840 -7.147 1.00 97.56 95 ILE A N 1
ATOM 719 C CA . ILE A 1 95 ? -13.585 -4.897 -5.684 1.00 97.56 95 ILE A CA 1
ATOM 720 C C . ILE A 1 95 ? -13.133 -6.291 -5.252 1.00 97.56 95 ILE A C 1
ATOM 722 O O . ILE A 1 95 ? -13.799 -7.281 -5.544 1.00 97.56 95 ILE A O 1
ATOM 726 N N . THR A 1 96 ? -11.989 -6.371 -4.572 1.00 97.50 96 THR A N 1
ATOM 727 C CA . THR A 1 96 ? -11.399 -7.652 -4.153 1.00 97.50 96 THR A CA 1
ATOM 728 C C . THR A 1 96 ? -11.916 -8.136 -2.804 1.00 97.50 96 THR A C 1
ATOM 730 O O . THR A 1 96 ? -11.857 -9.331 -2.517 1.00 97.50 96 THR A O 1
ATOM 733 N N . LYS A 1 97 ? -12.434 -7.224 -1.972 1.00 97.94 97 LYS A N 1
ATOM 734 C CA . LYS A 1 97 ? -13.025 -7.539 -0.672 1.00 97.94 97 LYS A CA 1
ATOM 735 C C . LYS A 1 97 ? -13.959 -6.421 -0.211 1.00 97.94 97 LYS A C 1
ATOM 737 O O . LYS A 1 97 ? -13.730 -5.253 -0.518 1.00 97.94 97 LYS A O 1
ATOM 742 N N . THR A 1 98 ? -14.996 -6.789 0.533 1.00 98.12 98 THR A N 1
ATOM 743 C CA . THR A 1 98 ? -15.963 -5.866 1.143 1.00 98.12 98 THR A CA 1
ATOM 744 C C . THR A 1 98 ? -15.946 -6.031 2.654 1.00 98.12 98 THR A C 1
ATOM 746 O O . THR A 1 98 ? -15.842 -7.155 3.145 1.00 98.12 98 THR A O 1
ATOM 749 N N . TYR A 1 99 ? -16.096 -4.923 3.371 1.00 98.19 99 TYR A N 1
ATOM 750 C CA . TYR A 1 99 ? -16.074 -4.862 4.829 1.00 98.19 99 TYR A CA 1
ATOM 751 C C . TYR A 1 99 ? -17.178 -3.931 5.331 1.00 98.19 99 TYR A C 1
ATOM 753 O O . TYR A 1 99 ? -17.724 -3.138 4.560 1.00 98.19 99 TYR A O 1
ATOM 761 N N . GLN A 1 100 ? -17.477 -4.009 6.621 1.00 97.12 100 GLN A N 1
ATOM 762 C CA . GLN A 1 100 ? -18.258 -3.011 7.344 1.00 97.12 100 GLN A CA 1
ATOM 763 C C . GLN A 1 100 ? -17.321 -2.015 8.037 1.00 97.12 100 GLN A C 1
ATOM 765 O O . GLN A 1 100 ? -16.164 -2.315 8.341 1.00 97.12 100 GLN A O 1
ATOM 770 N N . GLU A 1 101 ? -17.811 -0.799 8.290 1.00 95.50 101 GLU A N 1
ATOM 771 C CA . GLU A 1 101 ? -17.070 0.133 9.141 1.00 95.50 101 GLU A CA 1
ATOM 772 C C . GLU A 1 101 ? -16.825 -0.487 10.525 1.00 95.50 101 GLU A C 1
ATOM 774 O O . GLU A 1 101 ? -17.652 -1.245 11.029 1.00 95.50 101 GLU A O 1
ATOM 779 N N . ARG A 1 102 ? -15.695 -0.147 11.156 1.00 96.50 102 ARG A N 1
ATOM 780 C CA . ARG A 1 102 ? -15.2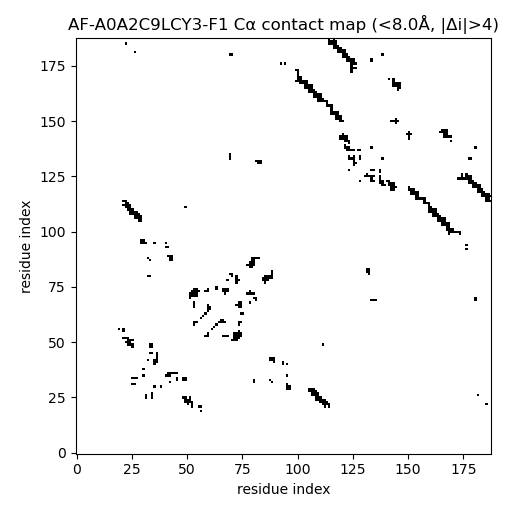23 -0.750 12.419 1.00 96.50 102 ARG A CA 1
ATOM 781 C C . ARG A 1 102 ? -14.854 -2.236 12.363 1.00 96.50 102 ARG A C 1
ATOM 783 O O . ARG A 1 102 ? -14.486 -2.775 13.407 1.00 96.50 102 ARG A O 1
ATOM 790 N N . ASP A 1 103 ? -14.892 -2.889 11.201 1.00 98.06 103 ASP A N 1
ATOM 791 C CA . ASP A 1 103 ? -14.420 -4.271 11.099 1.00 98.06 103 ASP A CA 1
ATOM 792 C C . ASP A 1 103 ? -12.963 -4.392 11.555 1.00 98.06 103 ASP A C 1
ATOM 794 O O . ASP A 1 103 ? -12.098 -3.575 11.219 1.00 98.06 103 ASP A O 1
ATOM 798 N N . VAL A 1 104 ? -12.695 -5.469 12.290 1.00 98.38 104 VAL A N 1
ATOM 799 C CA . VAL A 1 104 ? -11.340 -5.949 12.535 1.00 98.38 104 VAL A CA 1
ATOM 800 C C . VAL A 1 104 ? -10.939 -6.799 11.335 1.00 98.38 104 VAL A C 1
ATOM 802 O O . VAL A 1 104 ? -11.484 -7.880 11.113 1.00 98.38 104 VAL A O 1
ATOM 805 N N . ILE A 1 105 ? -9.995 -6.301 10.547 1.00 98.38 105 ILE A N 1
ATOM 806 C CA . ILE A 1 105 ? -9.560 -6.912 9.297 1.00 98.38 105 ILE A CA 1
ATOM 807 C C . ILE A 1 105 ? -8.177 -7.536 9.431 1.00 98.38 105 ILE A C 1
ATOM 809 O O . ILE A 1 105 ? -7.324 -7.088 10.197 1.00 98.38 105 ILE A O 1
ATOM 813 N N . ASN A 1 106 ? -7.960 -8.569 8.628 1.00 98.38 106 ASN A N 1
ATOM 814 C CA . ASN A 1 106 ? -6.692 -9.258 8.506 1.00 98.38 106 ASN A CA 1
ATOM 815 C C . ASN A 1 106 ? -5.966 -8.789 7.241 1.00 98.38 106 ASN A C 1
ATOM 817 O O . ASN A 1 106 ? -6.559 -8.841 6.163 1.00 98.38 106 ASN A O 1
ATOM 821 N N . ILE A 1 107 ? -4.705 -8.374 7.371 1.00 98.62 107 ILE A N 1
ATOM 822 C CA . ILE A 1 107 ? -3.823 -8.056 6.249 1.00 98.62 107 ILE A CA 1
ATOM 823 C C . ILE A 1 107 ? -2.723 -9.108 6.153 1.00 98.62 107 ILE A C 1
ATOM 825 O O . ILE A 1 107 ? -1.841 -9.168 7.010 1.00 98.62 107 ILE A O 1
ATOM 829 N N . LEU A 1 108 ? -2.753 -9.908 5.088 1.00 98.69 108 LEU A N 1
ATOM 830 C CA . LEU A 1 108 ? -1.730 -10.907 4.800 1.00 98.69 108 LEU A CA 1
ATOM 831 C C . LEU A 1 108 ? -0.730 -10.359 3.785 1.00 98.69 108 LEU A C 1
ATOM 833 O O . LEU A 1 108 ? -1.063 -10.144 2.617 1.00 98.69 108 LEU A O 1
ATOM 837 N N . LEU A 1 109 ? 0.512 -10.191 4.223 1.00 98.62 109 LEU A N 1
ATOM 838 C CA . LEU A 1 109 ? 1.648 -9.897 3.363 1.00 98.62 109 LEU A CA 1
ATOM 839 C C . LEU A 1 109 ? 2.434 -11.171 3.071 1.00 98.62 109 LEU A C 1
ATOM 841 O O . LEU A 1 109 ? 2.583 -12.033 3.936 1.00 98.62 109 LEU A O 1
ATOM 845 N N . GLN A 1 110 ? 3.010 -11.250 1.877 1.00 98.38 110 GLN A N 1
ATOM 846 C CA . GLN A 1 110 ? 4.100 -12.170 1.576 1.00 98.38 110 GLN A CA 1
ATOM 847 C C . GLN A 1 110 ? 5.357 -11.358 1.278 1.00 98.38 110 GLN A C 1
ATOM 849 O O . GLN A 1 110 ? 5.410 -10.633 0.285 1.00 98.38 110 GLN A O 1
ATOM 854 N N . ILE A 1 111 ? 6.371 -11.507 2.123 1.00 98.06 111 ILE A N 1
ATOM 855 C CA . ILE A 1 111 ? 7.689 -10.899 1.958 1.00 98.06 111 ILE A CA 1
ATOM 856 C C . ILE A 1 111 ? 8.616 -11.925 1.311 1.00 98.06 111 ILE A C 1
ATOM 858 O O . ILE A 1 111 ? 8.808 -13.021 1.834 1.00 98.06 111 ILE A O 1
ATOM 862 N N . THR A 1 112 ? 9.180 -11.573 0.159 1.00 97.00 112 THR A N 1
ATOM 863 C CA . THR A 1 112 ? 10.028 -12.462 -0.659 1.00 97.00 112 THR A CA 1
ATOM 864 C C . THR A 1 112 ? 11.506 -12.079 -0.603 1.00 97.00 112 THR A C 1
ATOM 866 O O . THR A 1 112 ? 12.356 -12.954 -0.726 1.00 97.00 112 THR A O 1
ATOM 869 N N . ALA A 1 113 ? 11.814 -10.813 -0.305 1.00 95.44 113 ALA A N 1
ATOM 870 C CA . ALA A 1 113 ? 13.148 -10.344 0.061 1.00 95.44 113 ALA A CA 1
ATOM 871 C C . ALA A 1 113 ? 13.013 -9.302 1.176 1.00 95.44 113 ALA A C 1
ATOM 873 O O . ALA A 1 113 ? 12.506 -8.207 0.932 1.00 95.44 113 ALA A O 1
ATOM 874 N N . ASN A 1 114 ? 13.402 -9.660 2.404 1.00 94.81 114 ASN A N 1
ATOM 875 C CA . ASN A 1 114 ? 13.170 -8.849 3.599 1.00 94.81 114 ASN A CA 1
ATOM 876 C C . ASN A 1 114 ? 14.342 -7.895 3.887 1.00 94.81 114 ASN A C 1
ATOM 878 O O . ASN A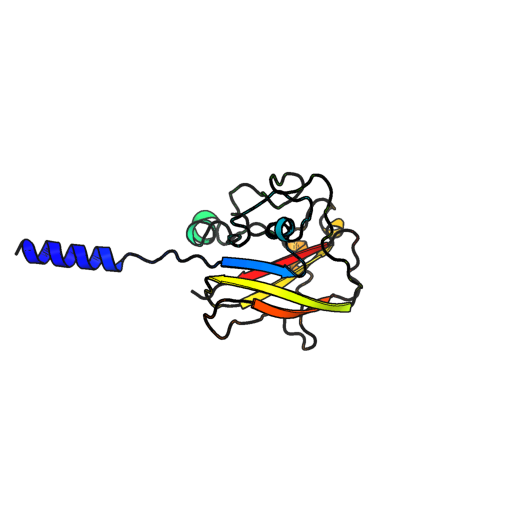 1 114 ? 15.463 -8.334 4.125 1.00 94.81 114 ASN A O 1
ATOM 882 N N . HIS A 1 115 ? 14.044 -6.595 3.917 1.00 93.12 115 HIS A N 1
ATOM 883 C CA . HIS A 1 115 ? 14.971 -5.512 4.255 1.00 93.12 115 HIS A CA 1
ATOM 884 C C . HIS A 1 115 ? 14.596 -4.788 5.554 1.00 93.12 115 HIS A C 1
ATOM 886 O O . HIS A 1 115 ? 14.814 -3.589 5.690 1.00 93.12 115 HIS A O 1
ATOM 892 N N . MET A 1 116 ? 14.001 -5.488 6.518 1.00 94.38 116 MET A N 1
ATOM 893 C CA . MET A 1 116 ? 13.642 -4.961 7.835 1.00 94.38 116 MET A CA 1
ATOM 894 C C . MET A 1 116 ? 12.770 -3.694 7.747 1.00 94.38 116 MET A C 1
ATOM 896 O O . MET A 1 116 ? 12.008 -3.487 6.800 1.00 94.38 116 MET A O 1
ATOM 900 N N . GLY A 1 117 ? 12.863 -2.828 8.755 1.00 95.88 117 GLY A N 1
ATOM 901 C CA . GLY A 1 117 ? 12.135 -1.572 8.806 1.00 95.88 117 GLY A CA 1
ATOM 902 C C . GLY A 1 117 ? 10.730 -1.768 9.352 1.00 95.88 117 GLY A C 1
ATOM 903 O O . GLY A 1 117 ? 10.551 -2.433 10.373 1.00 95.88 117 GLY A O 1
ATOM 904 N N . TRP A 1 118 ? 9.738 -1.139 8.729 1.00 97.81 118 TRP A N 1
ATOM 905 C CA . TRP A 1 118 ? 8.380 -1.121 9.261 1.00 97.81 118 TRP A CA 1
ATOM 906 C C . TRP A 1 118 ? 7.297 -1.006 8.194 1.00 97.81 118 TRP A C 1
ATOM 908 O O . TRP A 1 118 ? 7.503 -0.462 7.106 1.00 97.81 118 TRP A O 1
ATOM 918 N N . HIS A 1 119 ? 6.105 -1.470 8.557 1.00 98.25 119 HIS A N 1
ATOM 919 C CA . HIS A 1 119 ? 4.895 -1.355 7.757 1.00 98.25 119 HIS A CA 1
ATOM 920 C C . HIS A 1 119 ? 3.901 -0.372 8.369 1.00 98.25 119 HIS A C 1
ATOM 922 O O . HIS A 1 119 ? 3.779 -0.263 9.591 1.00 98.25 119 HIS A O 1
ATOM 928 N N . GLU A 1 120 ? 3.173 0.306 7.492 1.00 98.75 120 GLU A N 1
ATOM 929 C CA . GLU A 1 120 ? 1.981 1.090 7.795 1.00 98.75 120 GLU A CA 1
ATOM 930 C C . GLU A 1 120 ? 0.906 0.785 6.754 1.00 98.75 120 GLU A C 1
ATOM 932 O O . GLU A 1 120 ? 1.208 0.462 5.601 1.00 98.75 120 GLU A O 1
ATOM 937 N N . PHE A 1 121 ? -0.349 0.958 7.150 1.00 98.88 121 PHE A N 1
ATOM 938 C CA . PHE A 1 121 ? -1.498 0.696 6.297 1.00 98.88 121 PHE A CA 1
ATOM 939 C C . PHE A 1 121 ? -2.436 1.889 6.319 1.00 98.88 121 PHE A C 1
ATOM 941 O O . PHE A 1 121 ? -2.679 2.476 7.369 1.00 98.88 121 PHE A O 1
ATOM 948 N N . ARG A 1 122 ? -2.943 2.269 5.154 1.00 98.75 122 ARG A N 1
ATOM 949 C CA . ARG A 1 122 ? -3.826 3.421 4.977 1.00 98.75 122 ARG A CA 1
ATOM 950 C C . ARG A 1 122 ? -5.025 3.021 4.152 1.00 98.75 122 ARG A C 1
ATOM 952 O O . ARG A 1 122 ? -4.928 2.111 3.334 1.00 98.75 122 ARG A O 1
ATOM 959 N N . VAL A 1 123 ? -6.124 3.736 4.317 1.00 98.50 123 VAL A N 1
ATOM 960 C CA . VAL A 1 123 ? -7.309 3.560 3.483 1.00 98.50 123 VAL A CA 1
ATOM 961 C C . VAL A 1 123 ? -7.798 4.913 2.971 1.00 98.50 123 VAL A C 1
ATOM 963 O O . VAL A 1 123 ? -7.627 5.939 3.616 1.00 98.50 123 VAL A O 1
ATOM 966 N N . CYS A 1 124 ? -8.365 4.947 1.778 1.00 98.50 124 CYS A N 1
ATOM 967 C CA . CYS A 1 124 ? -8.958 6.150 1.212 1.00 98.50 124 CYS A CA 1
ATOM 968 C C . CYS A 1 124 ? -10.323 5.806 0.632 1.00 98.50 124 CYS A C 1
ATOM 970 O O . CYS A 1 124 ? -10.430 4.847 -0.133 1.00 98.50 124 CYS A O 1
ATOM 972 N N . ASN A 1 125 ? -11.340 6.608 0.953 1.00 98.00 125 ASN A N 1
ATOM 973 C CA . ASN A 1 125 ? -12.559 6.647 0.154 1.00 98.00 125 ASN A CA 1
ATOM 974 C C . ASN A 1 125 ? -12.261 7.436 -1.129 1.00 98.00 125 ASN A C 1
ATOM 976 O O . ASN A 1 125 ? -12.076 8.652 -1.074 1.00 98.00 125 ASN A O 1
ATOM 980 N N . VAL A 1 126 ? -12.238 6.755 -2.275 1.00 98.06 126 VAL A N 1
ATOM 981 C CA . VAL A 1 126 ? -11.868 7.360 -3.563 1.00 98.06 126 VAL A CA 1
ATOM 982 C C . VAL A 1 126 ? -12.834 8.477 -3.974 1.00 98.06 126 VAL A C 1
ATOM 984 O O . VAL A 1 126 ? -12.430 9.436 -4.628 1.00 98.06 126 VAL A O 1
ATOM 987 N N . GLU A 1 127 ? -14.098 8.429 -3.548 1.00 97.06 127 GLU A N 1
ATOM 988 C CA . GLU A 1 127 ? -15.054 9.518 -3.798 1.00 97.06 127 GLU A CA 1
ATOM 989 C C . GLU A 1 127 ? -14.599 10.833 -3.144 1.00 97.06 127 GLU A C 1
ATOM 991 O O . GLU A 1 127 ? -14.723 11.900 -3.745 1.00 97.06 127 GLU A O 1
ATOM 996 N N . SER A 1 128 ? -13.979 10.760 -1.961 1.00 95.62 128 SER A N 1
ATOM 997 C CA . SER A 1 128 ? -13.465 11.939 -1.250 1.00 95.62 128 SER A CA 1
ATOM 998 C C . SER A 1 128 ? -12.212 12.551 -1.892 1.00 95.62 128 SER A C 1
ATOM 1000 O O . SER A 1 128 ? -11.855 13.687 -1.584 1.00 95.62 128 SER A O 1
ATOM 1002 N N . SER A 1 129 ? -11.570 11.832 -2.819 1.00 95.50 129 SER A N 1
ATOM 1003 C CA . SER A 1 129 ? -10.410 12.287 -3.593 1.00 95.50 129 SER A CA 1
ATOM 1004 C C . SER A 1 129 ? -10.744 12.608 -5.056 1.00 95.50 129 SER A C 1
ATOM 1006 O O . SER A 1 129 ? -9.866 12.590 -5.916 1.00 95.50 129 SER A O 1
ATOM 1008 N N . GLY A 1 130 ? -12.011 12.913 -5.357 1.00 95.81 130 GLY A N 1
ATOM 1009 C CA . GLY A 1 130 ? -12.461 13.284 -6.704 1.00 95.81 130 GLY A CA 1
ATOM 1010 C C . GLY A 1 130 ? -12.998 12.121 -7.544 1.00 95.81 130 GLY A C 1
ATOM 1011 O O . GLY A 1 130 ? -13.292 12.310 -8.721 1.00 95.81 130 GLY A O 1
ATOM 1012 N N . GLY A 1 131 ? -13.140 10.925 -6.967 1.00 96.00 131 GLY A N 1
ATOM 1013 C CA . GLY A 1 131 ? -13.901 9.807 -7.536 1.00 96.00 131 GLY A CA 1
ATOM 1014 C C . GLY A 1 131 ? -13.185 8.956 -8.585 1.00 96.00 131 GLY A C 1
ATOM 1015 O O . GLY A 1 131 ? -13.695 7.898 -8.948 1.00 96.00 131 GLY A O 1
ATOM 1016 N N . ILE A 1 132 ? -12.008 9.368 -9.061 1.00 96.00 132 ILE A N 1
ATOM 1017 C CA . ILE A 1 132 ? -11.267 8.635 -10.101 1.00 96.00 132 ILE A CA 1
ATOM 1018 C C . ILE A 1 132 ? -10.250 7.673 -9.484 1.00 96.00 132 ILE A C 1
ATOM 1020 O O . ILE A 1 132 ? -10.210 6.492 -9.832 1.00 96.00 132 ILE A O 1
ATOM 1024 N N . GLU A 1 133 ? -9.423 8.184 -8.578 1.00 97.38 133 GLU A N 1
ATOM 1025 C CA . GLU A 1 133 ? -8.371 7.438 -7.900 1.00 97.38 133 GLU A CA 1
ATOM 1026 C C . GLU A 1 133 ? -8.114 8.039 -6.516 1.0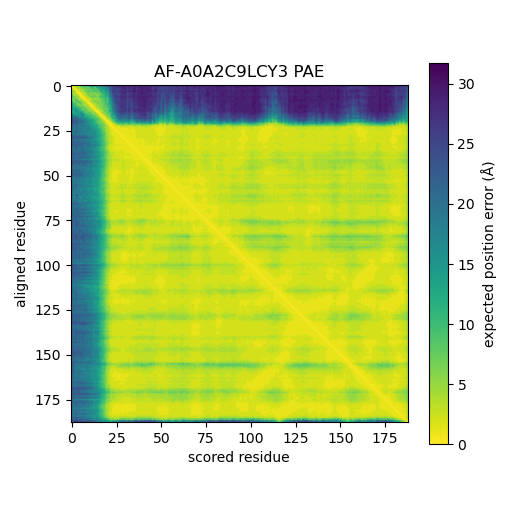0 97.38 133 GLU A C 1
ATOM 1028 O O . GLU A 1 133 ? -8.428 9.209 -6.275 1.00 97.38 133 GLU A O 1
ATOM 1033 N N . ALA A 1 134 ? -7.559 7.245 -5.600 1.00 98.12 134 ALA A N 1
ATOM 1034 C CA . ALA A 1 134 ? -7.069 7.772 -4.332 1.00 98.12 134 ALA A CA 1
ATOM 1035 C C . ALA A 1 134 ? -5.942 8.797 -4.549 1.00 98.12 134 ALA A C 1
ATOM 1037 O O . ALA A 1 134 ? -5.264 8.812 -5.573 1.00 98.12 134 ALA A O 1
ATOM 1038 N N . THR A 1 135 ? -5.697 9.633 -3.546 1.00 97.88 135 THR A N 1
ATOM 1039 C CA . THR A 1 135 ? -4.527 10.517 -3.506 1.00 97.88 135 THR A CA 1
ATOM 1040 C C . THR A 1 135 ? -3.715 10.259 -2.246 1.00 97.88 135 THR A C 1
ATOM 1042 O O . THR A 1 135 ? -4.218 9.691 -1.272 1.00 97.88 135 THR A O 1
ATOM 1045 N N . HIS A 1 136 ? -2.452 10.697 -2.239 1.00 97.56 136 HIS A N 1
ATOM 1046 C CA . HIS A 1 136 ? -1.632 10.659 -1.024 1.00 97.56 136 HIS A CA 1
ATOM 1047 C C . HIS A 1 136 ? -2.308 11.424 0.117 1.00 97.56 136 HIS A C 1
ATOM 1049 O O . HIS A 1 136 ? -2.284 10.964 1.254 1.00 97.56 136 HIS A O 1
ATOM 1055 N N . GLU A 1 137 ? -2.955 12.553 -0.172 1.00 98.06 137 GLU A N 1
ATOM 1056 C CA . GLU A 1 137 ? -3.675 13.363 0.813 1.00 98.06 137 GLU A CA 1
ATOM 1057 C C . GLU A 1 137 ? -4.813 12.567 1.462 1.00 98.06 137 GLU A C 1
ATOM 1059 O O . GLU A 1 137 ? -4.883 12.503 2.687 1.00 98.06 137 GLU A O 1
ATOM 1064 N N . CYS A 1 138 ? -5.648 11.898 0.664 1.00 98.12 138 CYS A N 1
ATOM 1065 C CA . CYS A 1 138 ? -6.750 11.077 1.169 1.00 98.12 138 CYS A CA 1
ATOM 1066 C C . CYS A 1 138 ? -6.259 9.861 1.970 1.00 98.12 138 CYS A C 1
ATOM 1068 O O . CYS A 1 138 ? -6.770 9.561 3.047 1.00 98.12 138 CYS A O 1
ATOM 1070 N N . LEU A 1 139 ? -5.221 9.176 1.481 1.00 98.44 139 LEU A N 1
ATOM 1071 C CA . LEU A 1 139 ? -4.635 8.030 2.180 1.00 98.44 139 LEU A CA 1
ATOM 1072 C C . LEU A 1 139 ? -4.029 8.442 3.526 1.00 98.44 139 LEU A C 1
ATOM 1074 O O . LEU A 1 139 ? -4.180 7.738 4.522 1.00 98.44 139 LEU A O 1
ATOM 1078 N N . ASN A 1 140 ? -3.364 9.595 3.584 1.00 97.12 140 ASN A N 1
ATOM 1079 C CA . ASN A 1 140 ? -2.746 10.087 4.813 1.00 97.12 140 ASN A CA 1
ATOM 1080 C C . ASN A 1 140 ? -3.759 10.543 5.872 1.00 97.12 140 ASN A C 1
ATOM 1082 O O . ASN A 1 140 ? -3.382 10.645 7.037 1.00 97.12 140 ASN A O 1
ATOM 1086 N N . GLN A 1 141 ? -5.024 10.773 5.506 1.00 96.00 141 GLN A N 1
ATOM 1087 C CA . GLN A 1 141 ? -6.086 11.076 6.470 1.00 96.00 141 GLN A CA 1
ATOM 1088 C C . GLN A 1 141 ? -6.518 9.852 7.286 1.00 96.00 141 GLN A C 1
ATOM 1090 O O . GLN A 1 141 ? -6.977 10.022 8.412 1.00 96.00 141 GLN A O 1
ATOM 1095 N N . ASN A 1 142 ? -6.355 8.629 6.764 1.00 96.56 142 ASN A N 1
ATOM 1096 C CA . ASN A 1 142 ? -6.830 7.415 7.434 1.00 96.56 142 ASN A CA 1
ATOM 1097 C C . ASN A 1 142 ? -5.712 6.372 7.560 1.00 96.56 142 ASN A C 1
ATOM 1099 O O . ASN A 1 142 ? -5.688 5.355 6.861 1.00 96.56 142 ASN A O 1
ATOM 1103 N N . LEU A 1 143 ? -4.778 6.631 8.477 1.00 98.38 143 LEU A N 1
ATOM 1104 C CA . LEU A 1 143 ? -3.793 5.648 8.927 1.00 98.38 143 LEU A CA 1
ATOM 1105 C C . LEU A 1 143 ? -4.479 4.609 9.827 1.00 98.38 143 LEU A C 1
ATOM 1107 O O . LEU A 1 143 ? -5.058 4.962 10.852 1.00 98.38 143 LEU A O 1
ATOM 1111 N N . LEU A 1 144 ? -4.405 3.335 9.446 1.00 98.56 144 LEU A N 1
ATOM 1112 C CA . LEU A 1 144 ? -5.010 2.239 10.195 1.00 98.56 144 LEU A CA 1
ATOM 1113 C C . LEU A 1 144 ? -4.177 1.880 11.427 1.00 98.56 144 LEU A C 1
ATOM 1115 O O . LEU A 1 144 ? -2.945 1.943 11.410 1.00 98.56 144 LEU A O 1
ATOM 1119 N N . THR A 1 145 ? -4.867 1.447 12.478 1.00 98.56 145 THR A N 1
ATOM 1120 C CA . THR A 1 145 ? -4.264 0.955 13.719 1.00 98.56 145 THR A CA 1
ATOM 1121 C C . THR A 1 145 ? -4.761 -0.446 14.044 1.00 98.56 145 THR A C 1
ATOM 1123 O O . THR A 1 145 ? -5.834 -0.849 13.597 1.00 98.56 145 THR A O 1
ATOM 1126 N N . ASP A 1 146 ? -4.020 -1.178 14.869 1.00 98.25 146 ASP A N 1
ATOM 1127 C CA . ASP A 1 146 ? -4.572 -2.332 15.579 1.00 98.25 146 ASP A CA 1
ATOM 1128 C C . ASP A 1 146 ? -5.521 -1.893 16.714 1.00 98.25 146 ASP A C 1
ATOM 1130 O O . ASP A 1 146 ? -5.758 -0.699 16.941 1.00 98.25 146 ASP A O 1
ATOM 1134 N N . SER A 1 147 ? -6.065 -2.861 17.456 1.00 97.12 147 SER A N 1
ATOM 1135 C CA . SER A 1 147 ? -6.971 -2.607 18.585 1.00 97.12 147 SER A CA 1
ATOM 1136 C C . SER A 1 147 ? -6.320 -1.870 19.762 1.00 97.12 147 SER A C 1
ATOM 1138 O O . SER A 1 147 ? -7.025 -1.430 20.665 1.00 97.12 147 SER A O 1
ATOM 1140 N N . THR A 1 148 ? -4.989 -1.749 19.784 1.00 97.62 148 THR A N 1
ATOM 1141 C CA . THR A 1 148 ? -4.231 -1.016 20.810 1.00 97.62 148 THR A CA 1
ATOM 1142 C C . THR A 1 148 ? -3.906 0.419 20.391 1.00 97.62 148 THR A C 1
ATOM 1144 O O . THR A 1 148 ? -3.364 1.183 21.187 1.00 97.62 148 THR A O 1
ATOM 1147 N N . GLY A 1 149 ? -4.239 0.804 19.154 1.00 97.44 149 GLY A N 1
ATOM 1148 C CA . GLY A 1 149 ? -3.904 2.110 18.586 1.00 97.44 149 GLY A CA 1
ATOM 1149 C C . GLY A 1 149 ? -2.524 2.164 17.920 1.00 97.44 149 GLY A C 1
ATOM 1150 O O . GLY A 1 149 ? -2.089 3.236 17.499 1.00 97.44 149 GLY A O 1
ATOM 1151 N N . LYS A 1 150 ? -1.821 1.034 17.784 1.00 98.19 150 LYS A N 1
ATOM 1152 C CA . LYS A 1 150 ? -0.527 0.975 17.094 1.00 98.19 150 LYS A CA 1
ATOM 1153 C C . LYS A 1 150 ? -0.738 0.985 15.581 1.00 98.19 150 LYS A C 1
ATOM 1155 O O . LYS A 1 150 ? -1.464 0.152 15.050 1.00 98.19 150 LYS A O 1
ATOM 1160 N N . SER A 1 151 ? -0.068 1.900 14.882 1.00 98.06 151 SER A N 1
ATOM 1161 C CA . SER A 1 151 ? -0.146 2.054 13.417 1.00 98.06 151 SER A CA 1
ATOM 1162 C C . SER A 1 151 ? 1.117 1.638 12.663 1.00 98.06 151 SER A C 1
ATOM 1164 O O . SER A 1 151 ? 1.066 1.402 11.456 1.00 98.06 151 SER A O 1
ATOM 1166 N N . ARG A 1 152 ? 2.257 1.554 13.359 1.00 98.25 152 ARG A N 1
ATOM 1167 C CA . ARG A 1 152 ? 3.553 1.198 12.773 1.00 98.25 152 ARG A CA 1
ATOM 1168 C C . ARG A 1 152 ? 4.049 -0.131 13.314 1.00 98.25 152 ARG A C 1
ATOM 1170 O O . ARG A 1 152 ? 4.243 -0.293 14.520 1.00 98.25 152 ARG A O 1
ATOM 1177 N N . PHE A 1 153 ? 4.309 -1.064 12.407 1.00 98.06 153 PHE A N 1
ATOM 1178 C CA . PHE A 1 153 ? 4.693 -2.432 12.738 1.00 98.06 153 PHE A CA 1
ATOM 1179 C C . PHE A 1 153 ? 6.112 -2.706 12.259 1.00 98.06 153 PHE A C 1
ATOM 1181 O O . PHE A 1 153 ? 6.349 -2.837 11.062 1.00 98.06 153 PHE A O 1
ATOM 1188 N N . TYR A 1 154 ? 7.054 -2.752 13.198 1.00 97.19 154 TYR A N 1
ATOM 1189 C CA . TYR A 1 154 ? 8.456 -3.040 12.914 1.00 97.19 154 TYR A CA 1
ATOM 1190 C C . TYR A 1 154 ? 8.670 -4.533 12.680 1.00 97.19 154 TYR A C 1
ATOM 1192 O O . TYR A 1 154 ? 8.098 -5.355 13.396 1.0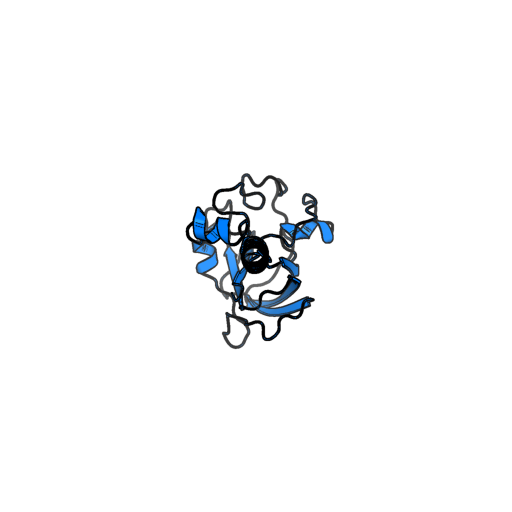0 97.19 154 TYR A O 1
ATOM 1200 N N . LEU A 1 155 ? 9.506 -4.858 11.697 1.00 94.31 155 LEU A N 1
ATOM 1201 C CA . LEU A 1 155 ? 10.007 -6.211 11.493 1.00 94.31 155 LEU A CA 1
ATOM 1202 C C . LEU A 1 155 ? 11.143 -6.475 12.487 1.00 94.31 155 LEU A C 1
ATOM 1204 O O . LEU A 1 155 ? 12.092 -5.698 12.579 1.00 94.31 155 LEU A O 1
ATOM 1208 N N . ASP A 1 156 ? 11.025 -7.564 13.237 1.00 89.81 156 ASP A N 1
ATOM 1209 C CA . ASP A 1 156 ? 11.968 -7.989 14.278 1.00 89.81 156 ASP A CA 1
ATOM 1210 C C . ASP A 1 156 ? 13.082 -8.908 13.751 1.00 89.81 156 ASP A C 1
ATOM 1212 O O . ASP A 1 156 ? 14.088 -9.125 14.424 1.00 89.81 156 ASP A O 1
ATOM 1216 N N . SER A 1 157 ? 12.924 -9.427 12.533 1.00 91.88 157 SER A N 1
ATOM 1217 C CA . SER A 1 157 ? 13.875 -10.314 11.871 1.00 91.88 157 SER A CA 1
ATOM 1218 C C . SER A 1 157 ? 13.879 -10.113 10.358 1.00 91.88 157 SER A C 1
ATOM 1220 O O . SER A 1 157 ? 12.902 -9.638 9.773 1.00 91.88 157 SER A O 1
ATOM 1222 N N . SER A 1 158 ? 14.976 -10.525 9.718 1.00 93.06 158 SER A N 1
ATOM 1223 C CA . SER A 1 158 ? 15.165 -10.492 8.260 1.00 93.06 158 SER A CA 1
ATOM 1224 C C . SER A 1 158 ? 14.561 -11.712 7.556 1.00 93.06 158 SER A C 1
ATOM 1226 O O . SER A 1 158 ? 14.908 -12.020 6.416 1.00 93.06 158 SER A O 1
ATOM 1228 N N . SER A 1 159 ? 13.666 -12.431 8.234 1.00 96.38 159 SER A N 1
ATOM 1229 C CA . SER A 1 159 ? 13.033 -13.640 7.709 1.00 96.38 159 SER A CA 1
ATOM 1230 C C . SER A 1 159 ? 12.132 -13.316 6.516 1.00 96.38 159 SER A C 1
ATOM 1232 O O . SER A 1 159 ? 11.489 -12.275 6.465 1.00 96.38 159 SER A O 1
ATOM 1234 N N . THR A 1 160 ? 12.052 -14.200 5.533 1.00 97.50 160 THR A N 1
ATOM 1235 C CA . THR A 1 160 ? 11.037 -14.103 4.475 1.00 97.50 160 THR A CA 1
ATOM 1236 C C . THR A 1 160 ? 9.823 -14.952 4.845 1.00 97.50 160 THR A C 1
ATOM 1238 O O . THR A 1 160 ? 9.878 -15.767 5.767 1.00 97.50 160 THR A O 1
ATOM 1241 N N . GLY A 1 161 ? 8.709 -14.767 4.139 1.00 97.69 161 GLY A N 1
ATOM 1242 C CA . GLY A 1 161 ? 7.498 -15.557 4.340 1.00 97.69 161 GLY A CA 1
ATOM 1243 C C . GLY A 1 161 ? 6.250 -14.708 4.517 1.00 97.69 161 GLY A C 1
ATOM 1244 O O . GLY A 1 161 ? 6.148 -13.598 3.992 1.00 97.69 161 GLY A O 1
ATOM 1245 N N . PHE A 1 162 ? 5.273 -15.270 5.220 1.00 98.25 162 PHE A N 1
ATOM 1246 C CA . PHE A 1 162 ? 3.970 -14.651 5.415 1.00 98.25 162 PHE A CA 1
ATOM 1247 C C . PHE A 1 162 ? 3.927 -13.866 6.720 1.00 98.25 162 PHE A C 1
ATOM 1249 O O . PHE A 1 162 ? 4.271 -14.388 7.778 1.00 98.25 162 PHE A O 1
ATOM 1256 N N . TYR A 1 163 ? 3.456 -12.627 6.634 1.00 98.31 163 TYR A N 1
ATOM 1257 C CA . TYR A 1 163 ? 3.293 -11.731 7.770 1.00 98.31 163 TYR A CA 1
ATOM 1258 C C . TYR A 1 163 ? 1.841 -11.307 7.864 1.00 98.31 163 TYR A C 1
ATOM 1260 O O . TYR A 1 163 ? 1.242 -10.913 6.863 1.00 98.31 163 TYR A O 1
ATOM 1268 N N . ASN A 1 164 ? 1.285 -11.394 9.067 1.00 98.12 164 ASN A N 1
ATOM 1269 C CA . ASN A 1 164 ? -0.116 -11.110 9.297 1.00 98.12 164 ASN A CA 1
ATOM 1270 C C . ASN A 1 164 ? -0.300 -9.924 10.248 1.00 98.12 164 ASN A C 1
ATOM 1272 O O . ASN A 1 164 ? 0.328 -9.879 11.306 1.00 98.12 164 ASN A O 1
ATOM 1276 N N . TYR A 1 165 ? -1.175 -8.992 9.877 1.00 98.38 165 TYR A N 1
ATOM 1277 C CA . TYR A 1 165 ? -1.508 -7.808 10.665 1.00 98.38 165 TYR A CA 1
ATOM 1278 C C . TYR A 1 165 ? -3.012 -7.730 10.878 1.00 98.38 165 TYR A C 1
ATOM 1280 O O . TYR A 1 165 ? -3.791 -7.840 9.935 1.00 98.38 165 TYR A O 1
ATOM 1288 N N . THR A 1 166 ? -3.419 -7.486 12.118 1.00 98.56 166 THR A N 1
ATOM 1289 C CA . THR A 1 166 ? -4.823 -7.288 12.476 1.00 98.56 166 THR A CA 1
ATOM 1290 C C . THR A 1 166 ? -5.065 -5.806 12.716 1.00 98.56 166 THR A C 1
ATOM 1292 O O . THR A 1 166 ? -4.464 -5.220 13.614 1.00 98.56 166 THR A O 1
ATOM 1295 N N . LEU A 1 167 ? -5.921 -5.196 11.899 1.00 98.69 167 LEU A N 1
ATOM 1296 C CA . LEU A 1 167 ? -6.175 -3.754 11.886 1.00 98.69 167 LEU A CA 1
ATOM 1297 C C . LEU A 1 167 ? -7.665 -3.468 12.038 1.00 98.69 167 LEU A C 1
ATOM 1299 O O . LEU A 1 167 ? -8.493 -4.314 11.725 1.00 98.69 167 LEU A O 1
ATOM 1303 N N . VAL A 1 168 ? -8.011 -2.268 12.486 1.00 98.44 168 VAL A N 1
ATOM 1304 C CA . VAL A 1 168 ? -9.397 -1.825 12.662 1.00 98.44 168 VAL A CA 1
ATOM 1305 C C . VAL A 1 168 ? -9.732 -0.788 11.597 1.00 98.44 168 VAL A C 1
ATOM 1307 O O . VAL A 1 168 ? -9.011 0.201 11.445 1.00 98.44 168 VAL A O 1
ATOM 1310 N N . LEU A 1 169 ? -10.821 -0.997 10.854 1.00 98.31 169 LEU A N 1
ATOM 1311 C CA . LEU A 1 169 ? -11.314 0.004 9.910 1.00 98.31 169 LEU A CA 1
ATOM 1312 C C . LEU A 1 169 ? -11.897 1.223 10.650 1.00 98.31 169 LEU A C 1
ATOM 1314 O O . LEU A 1 169 ? -12.551 1.055 11.682 1.00 98.31 169 LEU A O 1
ATOM 1318 N N . PRO A 1 170 ? -11.707 2.456 10.143 1.00 95.88 170 PRO A N 1
ATOM 1319 C CA . PRO A 1 170 ? -12.169 3.655 10.833 1.00 95.88 170 PRO A CA 1
ATOM 1320 C C . PRO A 1 170 ? -13.695 3.708 10.949 1.00 95.88 170 PRO A C 1
ATOM 1322 O O . PRO A 1 170 ? -14.422 3.300 10.043 1.00 95.88 170 PRO A O 1
ATOM 1325 N N . ALA A 1 171 ? -14.187 4.268 12.053 1.00 94.75 171 ALA A N 1
ATOM 1326 C CA . ALA A 1 171 ? -15.597 4.620 12.179 1.00 94.75 171 ALA A CA 1
ATOM 1327 C C . ALA A 1 171 ? -15.943 5.787 11.240 1.00 94.75 171 ALA A C 1
ATOM 1329 O O . ALA A 1 171 ? -15.172 6.741 11.137 1.00 94.75 171 ALA A O 1
ATOM 1330 N N . GLY A 1 172 ? -17.105 5.738 10.587 1.00 92.38 172 GLY A N 1
ATOM 1331 C CA . GLY A 1 172 ? -17.566 6.785 9.675 1.00 92.38 172 GLY A CA 1
ATOM 1332 C C . GLY A 1 172 ? -16.922 6.744 8.287 1.00 92.38 172 GLY A C 1
ATOM 1333 O O . GLY A 1 172 ? -17.321 7.521 7.420 1.00 92.38 172 GLY A O 1
ATOM 1334 N N . LEU A 1 173 ? -15.964 5.841 8.043 1.00 94.38 173 LEU A N 1
ATOM 1335 C CA . LEU A 1 173 ? -15.410 5.619 6.712 1.00 94.38 173 LEU A CA 1
ATOM 1336 C C . LEU A 1 173 ? -16.227 4.548 5.987 1.00 94.38 173 LEU A C 1
ATOM 1338 O O . LEU A 1 173 ? -16.018 3.350 6.164 1.00 94.38 173 LEU A O 1
ATOM 1342 N N . THR A 1 174 ? -17.134 5.005 5.131 1.00 96.06 174 THR A N 1
ATOM 1343 C CA . THR A 1 174 ? -17.884 4.159 4.199 1.00 96.06 174 THR A CA 1
ATOM 1344 C C . THR A 1 174 ? -17.588 4.591 2.766 1.00 96.06 174 THR A C 1
ATOM 1346 O O . THR A 1 174 ? -17.288 5.758 2.505 1.00 96.06 174 THR A O 1
ATOM 1349 N N . CYS A 1 175 ? -17.595 3.637 1.839 1.00 96.88 175 CYS A N 1
ATOM 1350 C CA . CYS A 1 175 ? -17.234 3.861 0.442 1.00 96.88 175 CYS A CA 1
ATOM 1351 C C . CYS A 1 175 ? -17.770 2.723 -0.429 1.00 96.88 175 CYS A C 1
ATOM 1353 O O . CYS A 1 175 ? -17.789 1.563 -0.017 1.00 96.88 175 CYS A O 1
ATOM 1355 N N . THR A 1 176 ? -18.155 3.048 -1.660 1.00 96.25 176 THR A N 1
ATOM 1356 C CA . THR A 1 176 ? -18.423 2.043 -2.702 1.00 96.25 176 THR A CA 1
ATOM 1357 C C . THR A 1 176 ? -17.123 1.551 -3.349 1.00 96.25 176 THR A C 1
ATOM 1359 O O . THR A 1 176 ? -17.025 0.408 -3.792 1.00 96.25 176 THR A O 1
ATOM 1362 N N . HIS A 1 177 ? -16.101 2.411 -3.351 1.00 96.31 177 HIS A N 1
ATOM 1363 C CA . HIS A 1 177 ? -14.761 2.157 -3.857 1.00 96.31 177 HIS A CA 1
ATOM 1364 C C . HIS A 1 177 ? -13.735 2.768 -2.894 1.00 96.31 177 HIS A C 1
ATOM 1366 O O . HIS A 1 177 ? -13.556 3.986 -2.829 1.00 96.31 177 HIS A O 1
ATOM 1372 N N . CYS A 1 178 ? -13.055 1.905 -2.140 1.00 98.06 178 CYS A N 1
ATOM 1373 C CA . CYS A 1 178 ? -11.926 2.288 -1.300 1.00 98.06 178 CYS A CA 1
ATOM 1374 C C . CYS A 1 178 ? -10.610 1.743 -1.851 1.00 98.06 178 CYS A C 1
ATOM 1376 O O . CYS A 1 178 ? -10.565 0.645 -2.407 1.00 98.06 178 CYS A O 1
ATOM 1378 N N . LEU A 1 179 ? -9.525 2.475 -1.602 1.00 98.56 179 LEU A N 1
ATOM 1379 C CA . LEU A 1 179 ? -8.163 1.993 -1.812 1.00 98.56 179 LEU A CA 1
ATOM 1380 C C . LEU A 1 179 ? -7.499 1.731 -0.463 1.00 98.56 179 LEU A C 1
ATOM 1382 O O . LEU A 1 179 ? -7.343 2.656 0.331 1.00 98.56 179 LEU A O 1
ATOM 1386 N N . LEU A 1 180 ? -7.075 0.487 -0.229 1.00 98.75 180 LEU A N 1
ATOM 1387 C CA . LEU A 1 180 ? -6.164 0.129 0.857 1.00 98.75 180 LEU A CA 1
ATOM 1388 C C . LEU A 1 180 ? -4.720 0.198 0.342 1.00 98.75 180 LEU A C 1
ATOM 1390 O O . LEU A 1 180 ? -4.380 -0.444 -0.650 1.00 98.75 180 LEU A O 1
ATOM 1394 N N . GLN A 1 181 ? -3.868 0.948 1.032 1.00 98.81 181 GLN A N 1
ATOM 1395 C CA . GLN A 1 181 ? -2.445 1.062 0.738 1.00 98.81 181 GLN A CA 1
ATOM 1396 C C . GLN A 1 181 ? -1.632 0.402 1.847 1.00 98.81 181 GLN A C 1
ATOM 1398 O O . GLN A 1 181 ? -1.760 0.752 3.020 1.00 98.81 181 GLN A O 1
ATOM 1403 N N . TRP A 1 182 ? -0.728 -0.490 1.455 1.00 98.75 182 TRP A N 1
ATOM 1404 C CA . TRP A 1 182 ? 0.388 -0.913 2.289 1.00 98.75 182 TRP A CA 1
ATOM 1405 C C . TRP A 1 182 ? 1.616 -0.081 1.937 1.00 98.75 182 TRP A C 1
ATOM 1407 O O . TRP A 1 182 ? 1.997 0.025 0.772 1.00 98.75 182 TRP A O 1
ATOM 1417 N N . LYS A 1 183 ? 2.243 0.500 2.956 1.00 98.25 183 LYS A N 1
ATOM 1418 C CA . LYS A 1 183 ? 3.538 1.158 2.851 1.00 98.25 183 LYS A CA 1
ATOM 1419 C C . LYS A 1 183 ? 4.554 0.355 3.643 1.00 98.25 183 LYS A C 1
ATOM 1421 O O . LYS A 1 183 ? 4.405 0.189 4.852 1.00 98.25 183 LYS A O 1
ATOM 1426 N N . TRP A 1 184 ? 5.619 -0.062 2.975 1.00 97.75 184 TRP A N 1
ATOM 1427 C CA . TRP A 1 184 ? 6.795 -0.623 3.621 1.00 97.75 184 TRP A CA 1
ATOM 1428 C C . TRP A 1 184 ? 7.958 0.351 3.507 1.00 97.75 184 TRP A C 1
ATOM 1430 O O . TRP A 1 184 ? 8.407 0.683 2.413 1.00 97.75 184 TRP A O 1
ATOM 1440 N N . HIS A 1 185 ? 8.441 0.819 4.652 1.00 95.25 185 HIS A N 1
ATOM 1441 C CA . HIS A 1 185 ? 9.712 1.514 4.732 1.00 95.25 185 HIS A CA 1
ATOM 1442 C C . HIS A 1 185 ? 10.779 0.515 5.160 1.00 95.25 185 HIS A C 1
ATOM 1444 O O . HIS A 1 185 ? 10.780 0.067 6.306 1.00 95.25 185 HIS A O 1
ATOM 1450 N N . CYS A 1 186 ? 11.683 0.177 4.250 1.00 92.06 186 CYS A N 1
ATOM 1451 C CA . CYS A 1 186 ? 12.787 -0.736 4.532 1.00 92.06 186 CYS A CA 1
ATOM 1452 C C . CYS A 1 186 ? 13.812 -0.085 5.472 1.00 92.06 186 CYS A C 1
ATOM 1454 O O . CYS A 1 186 ? 13.930 1.141 5.516 1.00 92.06 186 CYS A O 1
ATOM 1456 N N . GLY A 1 187 ? 14.502 -0.897 6.265 1.00 81.75 187 GLY A N 1
ATOM 1457 C CA . GLY A 1 187 ? 15.605 -0.477 7.119 1.00 81.75 187 GLY A CA 1
ATOM 1458 C C . GLY A 1 187 ? 16.929 -0.637 6.382 1.00 81.75 187 GLY A C 1
ATOM 1459 O O . GLY A 1 187 ? 17.430 -1.751 6.272 1.00 81.75 187 GLY A O 1
ATOM 1460 N N . GLU A 1 188 ? 17.482 0.475 5.902 1.00 57.72 188 GLU A N 1
ATOM 1461 C CA . GLU A 1 188 ? 18.874 0.603 5.443 1.00 57.72 188 GLU A CA 1
ATOM 1462 C C . GLU A 1 188 ? 19.525 1.820 6.094 1.00 57.72 188 GLU A C 1
ATOM 1464 O O . GLU A 1 188 ? 18.856 2.880 6.148 1.00 57.72 188 GLU A O 1
#

Sequence (188 aa):
MTFSIVLVTSIIMAATMFSMTHAHGRILDPVSRMSAYILGFPTPVNYNDHEMFCGGRAVQWQQNGGKCGICGDPWSGPRNYERPGGALLPKDVVITKTYQERDVINILLQITANHMGWHEFRVCNVESSGGIEATHECLNQNLLTDSTGKSRFYLDSSSTGFYNYTLVLPAGLTCTHCLLQWKWHCGE